Protein AF-A0A290WSQ1-F1 (afdb_monomer)

Mean predicted aligned error: 9.99 Å

Solvent-accessible surface area (backbone atoms only — not comparable to full-atom values): 15611 Å² total; per-residue (Å²): 102,71,67,59,41,46,42,51,13,42,8,54,27,44,56,59,38,87,48,92,81,48,83,67,49,77,56,34,32,23,41,36,38,29,47,73,34,46,62,67,60,50,49,55,45,50,51,36,43,49,57,52,51,51,58,52,46,58,74,76,42,96,68,64,70,70,55,57,54,51,51,53,51,30,36,70,74,15,48,45,78,42,59,26,44,95,50,92,64,37,35,32,52,97,93,39,76,33,73,56,39,59,50,47,37,63,71,42,50,72,19,54,35,36,38,36,37,48,46,77,56,31,44,77,63,53,76,86,36,50,69,43,35,39,49,54,49,51,52,49,51,49,43,20,68,71,17,70,19,49,71,48,66,39,74,91,71,59,76,77,43,51,68,64,85,57,97,50,74,69,58,44,51,51,74,36,49,44,48,62,67,65,49,66,66,40,74,47,79,32,59,45,45,68,68,60,14,55,60,50,75,30,64,100,48,24,86,41,28,33,38,37,36,72,79,37,56,85,90,58,78,92,68,75,76,41,40,30,34,48,46,78,78,55,40,62,32,65,48,83,81,63,77,62,91,70,75,87,79,82,86,78,83,90,76,92,77,92,75,90,76,80,91,74,92,78,89,79,92,132

Foldseek 3Di:
DLVLLVLLCQLQQHASFLDPPGDRDDHFAEEEEAQADDPVLSVLLVVVSLVVSVVSVVVVDVDDPVVNVSSVVSCVVHYHYHYNRVHQQALDDPRDGDVSLVVLLVVLARGQEYEYEAPVRHYPDDLQDLVRLLSSLVSQVVSCVSRVYDYHHHDDADPVLQAPPDPPPVPSCVSRVSNVVNDQWDKDKHFFYQVNCVQLVNHVNRRQKIKIATSHHPPDDHDDIWMWGQDPSRRTHTDDRDGDPDDDPPDDDDDDDDDDDDDDDDDDDD

Structure (mmCIF, N/CA/C/O backbone):
data_AF-A0A290WSQ1-F1
#
_entry.id   AF-A0A290WSQ1-F1
#
loop_
_atom_site.group_PDB
_atom_site.id
_atom_site.type_symbol
_atom_site.label_atom_id
_atom_site.label_alt_id
_atom_site.label_comp_id
_atom_site.label_asym_id
_atom_site.label_entity_id
_atom_site.label_seq_id
_atom_site.pdbx_PDB_ins_code
_atom_site.Cartn_x
_atom_site.Cartn_y
_atom_site.Cartn_z
_atom_site.occupancy
_atom_site.B_iso_or_equiv
_atom_site.auth_seq_id
_atom_site.auth_comp_id
_atom_site.auth_asym_id
_atom_site.auth_atom_id
_atom_site.pdbx_PDB_model_num
ATOM 1 N N . MET A 1 1 ? 4.034 5.370 -4.278 1.00 93.06 1 MET A N 1
ATOM 2 C CA . MET A 1 1 ? 3.933 5.036 -5.723 1.00 93.06 1 MET A CA 1
ATOM 3 C C . MET A 1 1 ? 3.417 3.621 -5.955 1.00 93.06 1 MET A C 1
ATOM 5 O O . MET A 1 1 ? 2.302 3.502 -6.434 1.00 93.06 1 MET A O 1
ATOM 9 N N . LEU A 1 2 ? 4.164 2.567 -5.588 1.00 94.00 2 LEU A N 1
ATOM 10 C CA . LEU A 1 2 ? 3.741 1.169 -5.793 1.00 94.00 2 LEU A CA 1
ATOM 11 C C . LEU A 1 2 ? 2.321 0.887 -5.272 1.00 94.00 2 LEU A C 1
ATOM 13 O O . LEU A 1 2 ? 1.494 0.349 -5.996 1.00 94.00 2 LEU A O 1
ATOM 17 N N . LEU A 1 3 ? 2.024 1.308 -4.041 1.00 95.94 3 LEU A N 1
ATOM 18 C CA . LEU A 1 3 ? 0.707 1.115 -3.432 1.00 95.94 3 LEU A CA 1
ATOM 19 C C . LEU A 1 3 ? -0.420 1.829 -4.193 1.00 95.94 3 LEU A C 1
ATOM 21 O O . LEU A 1 3 ? -1.472 1.244 -4.418 1.00 95.94 3 LEU A O 1
ATOM 25 N N . THR A 1 4 ? -0.186 3.058 -4.661 1.00 96.19 4 THR A N 1
ATOM 26 C CA . THR A 1 4 ? -1.139 3.788 -5.514 1.00 96.19 4 THR A CA 1
ATOM 27 C C . THR A 1 4 ? -1.391 3.041 -6.826 1.00 96.19 4 THR A C 1
ATOM 29 O O . THR A 1 4 ? -2.536 2.907 -7.245 1.00 96.19 4 THR A O 1
ATOM 32 N N . GLN A 1 5 ? -0.337 2.496 -7.440 1.00 95.19 5 GLN A N 1
ATOM 33 C CA . GLN A 1 5 ? -0.428 1.722 -8.678 1.00 95.19 5 GLN A CA 1
ATOM 34 C C . GLN A 1 5 ? -1.210 0.414 -8.485 1.00 95.19 5 GLN A C 1
ATOM 36 O O . GLN A 1 5 ? -2.079 0.099 -9.294 1.00 95.19 5 GLN A O 1
ATOM 41 N N . LEU A 1 6 ? -0.974 -0.304 -7.382 1.00 94.38 6 LEU A N 1
ATOM 42 C CA . LEU A 1 6 ? -1.763 -1.481 -6.996 1.00 94.38 6 LEU A CA 1
ATOM 43 C C . LEU A 1 6 ? -3.234 -1.122 -6.747 1.00 94.38 6 LEU A C 1
ATOM 45 O O . LEU A 1 6 ? -4.127 -1.832 -7.205 1.00 94.38 6 LEU A O 1
ATOM 49 N N . GLY A 1 7 ? -3.497 -0.002 -6.068 1.00 95.75 7 GLY A N 1
ATOM 50 C CA . GLY A 1 7 ? -4.854 0.485 -5.837 1.00 95.75 7 GLY A CA 1
ATOM 51 C C . GLY A 1 7 ? -5.596 0.784 -7.141 1.00 95.75 7 GLY A C 1
ATOM 52 O O . GLY A 1 7 ? -6.723 0.333 -7.321 1.00 95.75 7 GLY A O 1
ATOM 53 N N . MET A 1 8 ? -4.947 1.464 -8.090 1.00 95.50 8 MET A N 1
ATOM 54 C CA . MET A 1 8 ? -5.516 1.732 -9.417 1.00 95.50 8 MET A CA 1
ATOM 55 C C . MET A 1 8 ? -5.761 0.454 -10.222 1.00 95.50 8 MET A C 1
ATOM 57 O O . MET A 1 8 ? -6.799 0.327 -10.870 1.00 95.50 8 MET A O 1
ATOM 61 N N . ALA A 1 9 ? -4.840 -0.507 -10.158 1.00 93.06 9 ALA A N 1
ATOM 62 C CA . ALA A 1 9 ? -4.984 -1.809 -10.801 1.00 93.06 9 ALA A CA 1
ATOM 63 C C . ALA A 1 9 ? -6.235 -2.549 -10.303 1.00 93.06 9 ALA A C 1
ATOM 65 O O . ALA A 1 9 ? -7.071 -2.966 -11.102 1.00 93.06 9 ALA A O 1
ATOM 66 N N . VAL A 1 10 ? -6.435 -2.619 -8.983 1.00 94.56 10 VAL A N 1
ATOM 67 C CA . VAL A 1 10 ? -7.634 -3.233 -8.387 1.00 94.56 10 VAL A CA 1
ATOM 68 C C . VAL A 1 10 ? -8.906 -2.447 -8.712 1.00 94.56 10 VAL A C 1
ATOM 70 O O . VAL A 1 10 ? -9.923 -3.053 -9.057 1.00 94.56 10 VAL A O 1
ATOM 73 N N . ALA A 1 11 ? -8.852 -1.114 -8.657 1.00 95.81 11 ALA A N 1
ATOM 74 C CA . ALA A 1 11 ? -9.990 -0.248 -8.961 1.00 95.81 11 ALA A CA 1
ATOM 75 C C . ALA A 1 11 ? -10.494 -0.397 -10.403 1.00 95.81 11 ALA A C 1
ATOM 77 O O . ALA A 1 11 ? -11.670 -0.170 -10.673 1.00 95.81 11 ALA A O 1
ATOM 78 N N . THR A 1 12 ? -9.624 -0.807 -11.323 1.00 92.94 12 THR A N 1
ATOM 79 C CA . THR A 1 12 ? -9.925 -0.883 -12.760 1.00 92.94 12 THR A CA 1
ATOM 80 C C . THR A 1 12 ? -9.908 -2.303 -13.314 1.00 92.94 12 THR A C 1
ATOM 82 O O . THR A 1 12 ? -10.174 -2.491 -14.496 1.00 92.94 12 THR A O 1
ATOM 85 N N . GLY A 1 13 ? -9.568 -3.308 -12.500 1.00 89.50 13 GLY A N 1
ATOM 86 C CA . GLY A 1 13 ? -9.340 -4.681 -12.967 1.00 89.50 13 GLY A CA 1
ATOM 87 C C . GLY A 1 13 ? -8.173 -4.814 -13.956 1.00 89.50 13 GLY A C 1
ATOM 88 O O . GLY A 1 13 ? -8.056 -5.819 -14.660 1.00 89.50 13 GLY A O 1
ATOM 89 N N . SER A 1 14 ? -7.319 -3.792 -14.033 1.00 87.62 14 SER A N 1
ATOM 90 C CA . SER A 1 14 ? -6.149 -3.760 -14.907 1.00 87.62 14 SER A CA 1
ATOM 91 C C . SER A 1 14 ? -4.944 -4.400 -14.217 1.00 87.62 14 SER A C 1
ATOM 93 O O . SER A 1 14 ? -4.880 -4.427 -12.988 1.00 87.62 14 SER A O 1
ATOM 95 N N . PRO A 1 15 ? -3.962 -4.912 -14.973 1.00 85.31 15 PRO A N 1
ATOM 96 C CA . PRO A 1 15 ? -2.744 -5.435 -14.375 1.00 85.31 15 PRO A CA 1
ATOM 97 C C . PRO A 1 15 ? -1.945 -4.308 -13.700 1.00 85.31 15 PRO A C 1
ATOM 99 O O . PRO A 1 15 ? -1.846 -3.193 -14.216 1.00 85.31 15 PRO A O 1
ATOM 102 N N . ALA A 1 16 ? -1.366 -4.596 -12.531 1.00 84.50 16 ALA A N 1
ATOM 103 C CA . ALA A 1 16 ? -0.563 -3.619 -11.792 1.00 84.50 16 ALA A CA 1
ATOM 104 C C . ALA A 1 16 ? 0.803 -3.365 -12.429 1.00 84.50 16 ALA A C 1
ATOM 106 O O . ALA A 1 16 ? 1.389 -2.311 -12.215 1.00 84.50 16 ALA A O 1
ATOM 107 N N . PHE A 1 17 ? 1.304 -4.319 -13.205 1.00 84.44 17 PHE A N 1
ATOM 108 C CA . PHE A 1 17 ? 2.544 -4.219 -13.960 1.00 84.44 17 PHE A CA 1
ATOM 109 C C . PHE A 1 17 ? 2.279 -4.661 -15.397 1.00 84.44 17 PHE A C 1
ATOM 111 O O . PHE A 1 17 ? 1.282 -5.310 -15.685 1.00 84.44 17 PHE A O 1
ATOM 118 N N . ASP A 1 18 ? 3.208 -4.392 -16.296 1.00 72.50 18 ASP A N 1
ATOM 119 C CA . ASP A 1 18 ? 3.229 -4.864 -17.685 1.00 72.50 18 ASP A CA 1
ATOM 120 C C . ASP A 1 18 ? 3.419 -6.391 -17.839 1.00 72.50 18 ASP A C 1
ATOM 122 O O . ASP A 1 18 ? 3.686 -6.881 -18.934 1.00 72.50 18 ASP A O 1
ATOM 126 N N . ASN A 1 19 ? 3.255 -7.170 -16.763 1.00 66.38 19 ASN A N 1
ATOM 127 C CA . ASN A 1 19 ? 3.344 -8.625 -16.802 1.00 66.38 19 ASN A CA 1
ATOM 128 C C . ASN A 1 19 ? 1.963 -9.258 -17.102 1.00 66.38 19 ASN A C 1
ATOM 130 O O . ASN A 1 19 ? 1.043 -9.109 -16.285 1.00 66.38 19 ASN A O 1
ATOM 134 N N . PRO A 1 20 ? 1.820 -10.025 -18.204 1.00 49.41 20 PRO A N 1
ATOM 135 C CA . PRO A 1 20 ? 0.572 -10.699 -18.574 1.00 49.41 20 PRO A CA 1
ATOM 136 C C . PRO A 1 20 ? 0.092 -11.755 -17.563 1.00 49.41 20 PRO A C 1
ATOM 138 O O . PRO A 1 20 ? -1.064 -12.161 -17.633 1.00 49.41 20 PRO A O 1
ATOM 141 N N . LEU A 1 21 ? 0.941 -12.177 -16.619 1.00 45.00 21 LEU A N 1
ATOM 142 C CA . LEU A 1 21 ? 0.623 -13.178 -15.592 1.00 45.00 21 LEU A CA 1
ATOM 143 C C . LEU A 1 21 ? 0.039 -12.588 -14.300 1.00 45.00 21 LEU A C 1
ATOM 145 O O . LEU A 1 21 ? -0.272 -13.336 -13.376 1.00 45.00 21 LEU A O 1
ATOM 149 N N . THR A 1 22 ? -0.103 -11.262 -14.195 1.00 56.22 22 THR A N 1
ATOM 150 C CA . THR A 1 22 ? -0.724 -10.672 -13.000 1.00 56.22 22 THR A CA 1
ATOM 151 C C . THR A 1 22 ? -2.218 -11.026 -12.950 1.00 56.22 22 THR A C 1
ATOM 153 O O . THR A 1 22 ? -2.926 -10.780 -13.932 1.00 56.22 22 THR A O 1
ATOM 156 N N . PRO A 1 23 ? -2.726 -11.600 -11.838 1.00 55.31 23 PRO A N 1
ATOM 157 C CA . PRO A 1 23 ? -4.126 -11.995 -11.740 1.00 55.31 23 PRO A CA 1
ATOM 158 C C . PRO A 1 23 ? -5.032 -10.787 -11.973 1.00 55.31 23 PRO A C 1
ATOM 160 O O . PRO A 1 23 ? -4.961 -9.795 -11.243 1.00 55.31 23 PRO A O 1
ATOM 163 N N . ARG A 1 24 ? -5.890 -10.864 -12.992 1.00 65.75 24 ARG A N 1
ATOM 164 C CA . ARG A 1 24 ? -6.925 -9.856 -13.217 1.00 65.75 24 ARG A CA 1
ATOM 165 C C . ARG A 1 24 ? -8.090 -10.152 -12.286 1.00 65.75 24 ARG A C 1
ATOM 167 O O . ARG A 1 24 ? -8.657 -11.239 -12.325 1.00 65.75 24 ARG A O 1
ATOM 174 N N . SER A 1 25 ? -8.446 -9.188 -11.449 1.00 72.50 25 SER A N 1
ATOM 175 C CA . SER A 1 25 ? -9.709 -9.215 -10.714 1.00 72.50 25 SER A CA 1
ATOM 176 C C . SER A 1 25 ? -10.763 -8.412 -11.461 1.00 72.50 25 SER A C 1
ATOM 178 O O . SER A 1 25 ? -10.423 -7.480 -12.187 1.00 72.50 25 SER A O 1
ATOM 180 N N . ALA A 1 26 ? -12.041 -8.663 -11.179 1.00 89.06 26 ALA A N 1
ATOM 181 C CA . ALA A 1 26 ? -13.067 -7.673 -11.488 1.00 89.06 26 ALA A CA 1
ATOM 182 C C . ALA A 1 26 ? -12.707 -6.309 -10.844 1.00 89.06 26 ALA A C 1
ATOM 184 O O . ALA A 1 26 ? -12.129 -6.299 -9.744 1.00 89.06 26 ALA A O 1
ATOM 185 N N . PRO A 1 27 ? -13.015 -5.173 -11.504 1.00 94.25 27 PRO A N 1
ATOM 186 C CA . PRO A 1 27 ? -12.864 -3.848 -10.909 1.00 94.25 27 PRO A CA 1
ATOM 187 C C . PRO A 1 27 ? -13.610 -3.777 -9.576 1.00 94.25 27 PRO A C 1
ATOM 189 O O . PR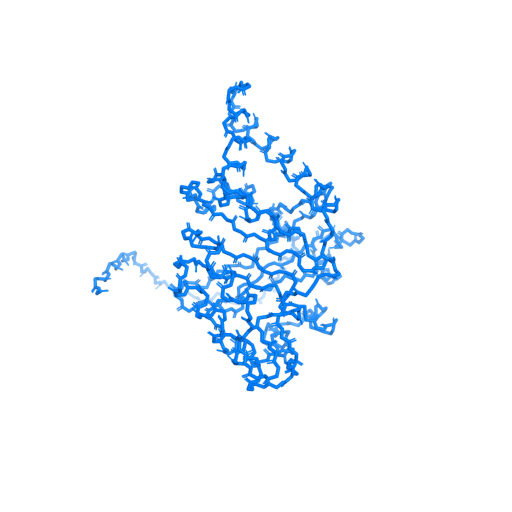O A 1 27 ? -14.761 -4.205 -9.486 1.00 94.25 27 PRO A O 1
ATOM 192 N N . ALA A 1 28 ? -12.963 -3.262 -8.534 1.00 96.44 28 ALA A N 1
ATOM 193 C CA . ALA A 1 28 ? -13.537 -3.266 -7.194 1.00 96.44 28 ALA A CA 1
ATOM 194 C C . ALA A 1 28 ? -13.147 -2.031 -6.391 1.00 96.44 28 ALA A C 1
ATOM 196 O O . ALA A 1 28 ? -12.090 -1.450 -6.616 1.00 96.44 28 ALA A O 1
ATOM 197 N N . ARG A 1 29 ? -13.976 -1.666 -5.410 1.00 98.00 29 ARG A N 1
ATOM 198 C CA . ARG A 1 29 ? -13.749 -0.494 -4.561 1.00 98.00 29 ARG A CA 1
ATOM 199 C C . ARG A 1 29 ? -12.443 -0.614 -3.763 1.00 98.00 29 ARG A C 1
ATOM 201 O O . ARG A 1 29 ? -12.204 -1.622 -3.096 1.00 98.00 29 ARG A O 1
ATOM 208 N N . VAL A 1 30 ? -11.639 0.442 -3.799 1.00 98.44 30 VAL A N 1
ATOM 209 C CA . VAL A 1 30 ? -10.362 0.605 -3.107 1.00 98.44 30 VAL A CA 1
ATOM 210 C C . VAL A 1 30 ? -10.381 1.907 -2.321 1.00 98.44 30 VAL A C 1
ATOM 212 O O . VAL A 1 30 ? -10.747 2.954 -2.852 1.00 98.44 30 VAL A O 1
ATOM 215 N N . VAL A 1 31 ? -9.930 1.850 -1.073 1.00 98.62 31 VAL A N 1
ATOM 216 C CA . VAL A 1 31 ? -9.651 3.039 -0.266 1.00 98.62 31 VAL A CA 1
ATOM 217 C C . VAL A 1 31 ? -8.156 3.096 0.019 1.00 98.62 31 VAL A C 1
ATOM 219 O O . VAL A 1 31 ? -7.592 2.126 0.512 1.00 98.62 31 VAL A O 1
ATOM 222 N N . LEU A 1 32 ? -7.508 4.221 -0.274 1.00 98.56 32 LEU A N 1
ATOM 223 C CA . LEU A 1 32 ? -6.103 4.458 0.050 1.00 98.56 32 LEU A CA 1
ATOM 224 C C . LEU A 1 32 ? -5.988 5.692 0.941 1.00 98.56 32 LEU A C 1
ATOM 226 O O . LEU A 1 32 ? -6.268 6.804 0.497 1.00 98.56 32 LEU A O 1
ATOM 230 N N . ILE A 1 33 ? -5.539 5.495 2.179 1.00 98.19 33 ILE A N 1
ATOM 231 C CA . ILE A 1 33 ? -5.229 6.560 3.131 1.00 98.19 33 ILE A CA 1
ATOM 232 C C . ILE A 1 33 ? -3.732 6.849 3.069 1.00 98.19 33 ILE A C 1
ATOM 234 O O . ILE A 1 33 ? -2.912 6.028 3.478 1.00 98.19 33 ILE A O 1
ATOM 238 N N . ALA A 1 34 ? -3.381 8.018 2.538 1.00 97.81 34 ALA A N 1
ATOM 239 C CA . ALA A 1 34 ? -2.004 8.480 2.451 1.00 97.81 34 ALA A CA 1
ATOM 240 C C . ALA A 1 34 ? -1.744 9.474 3.588 1.00 97.81 34 ALA A C 1
ATOM 242 O O . ALA A 1 34 ? -1.961 10.680 3.451 1.00 97.81 34 ALA A O 1
ATOM 243 N N . ALA A 1 35 ? -1.315 8.943 4.728 1.00 97.12 35 ALA A N 1
ATOM 244 C CA . ALA A 1 35 ? -1.164 9.664 5.988 1.00 97.12 35 ALA A CA 1
ATOM 245 C C . ALA A 1 35 ? -0.069 10.742 5.955 1.00 97.12 35 ALA A C 1
ATOM 247 O O . ALA A 1 35 ? -0.083 11.668 6.760 1.00 97.12 35 ALA A O 1
ATOM 248 N N . GLU A 1 36 ? 0.874 10.645 5.018 1.00 96.19 36 GLU A N 1
ATOM 249 C CA . GLU A 1 36 ? 1.984 11.599 4.879 1.00 96.19 36 GLU A CA 1
ATOM 250 C C . GLU A 1 36 ? 1.917 12.446 3.605 1.00 96.19 36 GLU A C 1
ATOM 252 O O . GLU A 1 36 ? 2.742 13.336 3.413 1.00 96.19 36 GLU A O 1
ATOM 257 N N . GLU A 1 37 ? 0.933 12.209 2.736 1.00 96.94 37 GLU A N 1
ATOM 258 C CA . GLU A 1 37 ? 0.873 12.835 1.414 1.00 96.94 37 GLU A CA 1
ATOM 259 C C . GLU A 1 37 ? -0.248 13.872 1.324 1.00 96.94 37 GLU A C 1
ATOM 261 O O . GLU A 1 37 ? -1.364 13.679 1.819 1.00 96.94 37 GLU A O 1
ATOM 266 N N . SER A 1 38 ? 0.050 14.982 0.647 1.00 97.25 38 SER A N 1
ATOM 267 C CA . SER A 1 38 ? -0.940 16.002 0.318 1.00 97.25 38 SER A CA 1
ATOM 268 C C . SER A 1 38 ? -1.738 15.620 -0.930 1.00 97.25 38 SER A C 1
ATOM 270 O O . SER A 1 38 ? -1.341 14.764 -1.727 1.00 97.25 38 SER A O 1
ATOM 272 N N . SER A 1 39 ? -2.861 16.309 -1.139 1.00 97.25 39 SER A N 1
ATOM 273 C CA . SER A 1 39 ? -3.689 16.099 -2.330 1.00 97.25 39 SER A CA 1
ATOM 274 C C . SER A 1 39 ? -2.926 16.351 -3.640 1.00 97.25 39 SER A C 1
ATOM 276 O O . SER A 1 39 ? -3.123 15.616 -4.606 1.00 97.25 39 SER A O 1
ATOM 278 N N . ASP A 1 40 ? -2.003 17.315 -3.670 1.00 97.44 40 ASP A N 1
ATOM 279 C CA . ASP A 1 40 ? -1.231 17.649 -4.873 1.00 97.44 40 ASP A CA 1
ATOM 280 C C . ASP A 1 40 ? -0.259 16.540 -5.265 1.00 97.44 40 ASP A C 1
ATOM 282 O O . ASP A 1 40 ? -0.185 16.167 -6.439 1.00 97.44 40 ASP A O 1
ATOM 286 N N . ILE A 1 41 ? 0.429 15.936 -4.291 1.00 96.75 41 ILE A N 1
ATOM 287 C CA . ILE A 1 41 ? 1.326 14.816 -4.587 1.00 96.75 41 ILE A CA 1
ATOM 288 C C . ILE A 1 41 ? 0.532 13.598 -5.061 1.00 96.75 41 ILE A C 1
ATOM 290 O O . ILE A 1 41 ? 0.948 12.920 -6.007 1.00 96.75 41 ILE A O 1
ATOM 294 N N . LEU A 1 42 ? -0.639 13.337 -4.472 1.00 96.81 42 LEU A N 1
ATOM 295 C CA . LEU A 1 42 ? -1.513 12.265 -4.947 1.00 96.81 42 LEU A CA 1
ATOM 296 C C . LEU A 1 42 ? -1.992 12.509 -6.383 1.00 96.81 42 LEU A C 1
ATOM 298 O O . LEU A 1 42 ? -1.967 11.568 -7.175 1.00 96.81 42 LEU A O 1
ATOM 302 N N . ARG A 1 43 ? -2.343 13.749 -6.759 1.00 96.69 43 ARG A N 1
ATOM 303 C CA . ARG A 1 43 ? -2.710 14.102 -8.145 1.00 96.69 43 ARG A CA 1
ATOM 304 C C . ARG A 1 43 ? -1.566 13.846 -9.123 1.00 96.69 43 ARG A C 1
ATOM 306 O O . ARG A 1 43 ? -1.795 13.239 -10.166 1.00 96.69 43 ARG A O 1
ATOM 313 N N . ILE A 1 44 ? -0.339 14.242 -8.776 1.00 97.00 44 ILE A N 1
ATOM 314 C CA . ILE A 1 44 ? 0.849 14.010 -9.615 1.00 97.00 44 ILE A CA 1
ATOM 315 C C . ILE A 1 44 ? 1.069 12.507 -9.837 1.00 97.00 44 ILE A C 1
ATOM 317 O O . ILE A 1 44 ? 1.279 12.066 -10.968 1.00 97.00 44 ILE A O 1
ATOM 321 N N . ARG A 1 45 ? 0.976 11.702 -8.771 1.00 96.44 45 ARG A N 1
ATOM 322 C CA . ARG A 1 45 ? 1.130 10.239 -8.850 1.00 96.44 45 ARG A CA 1
ATOM 323 C C . ARG A 1 45 ? 0.027 9.596 -9.682 1.00 96.44 45 ARG A C 1
ATOM 325 O O . ARG A 1 45 ? 0.326 8.786 -10.555 1.00 96.44 45 ARG A O 1
ATOM 332 N N . LEU A 1 46 ? -1.224 9.975 -9.424 1.00 96.12 46 LEU A N 1
ATOM 333 C CA . LEU A 1 46 ? -2.395 9.486 -10.148 1.00 96.12 46 LEU A CA 1
ATOM 334 C C . LEU A 1 46 ? -2.269 9.779 -11.646 1.00 96.12 46 LEU A C 1
ATOM 336 O O . LEU A 1 46 ? -2.465 8.881 -12.460 1.00 96.12 46 LEU A O 1
ATOM 340 N N . HIS A 1 47 ? -1.873 11.003 -12.005 1.00 96.00 47 HIS A N 1
ATOM 341 C CA . HIS A 1 47 ? -1.646 11.397 -13.392 1.00 96.00 47 HIS A CA 1
ATOM 342 C C . HIS A 1 47 ? -0.554 10.551 -14.057 1.00 96.00 47 HIS A C 1
ATOM 344 O O . HIS A 1 47 ? -0.775 10.011 -15.140 1.00 96.00 47 HIS A O 1
ATOM 350 N N . ALA A 1 48 ? 0.601 10.385 -13.402 1.00 96.81 48 ALA A N 1
ATOM 351 C CA . ALA A 1 48 ? 1.704 9.592 -13.941 1.00 96.81 48 ALA A CA 1
ATOM 352 C C . ALA A 1 48 ? 1.304 8.126 -14.183 1.00 96.81 48 ALA A C 1
ATOM 354 O O . ALA A 1 48 ? 1.587 7.577 -15.249 1.00 96.81 48 ALA A O 1
ATOM 355 N N . ILE A 1 49 ? 0.609 7.504 -13.223 1.00 95.38 49 ILE A N 1
ATOM 356 C CA . ILE A 1 49 ? 0.153 6.115 -13.349 1.00 95.38 49 ILE A CA 1
ATOM 357 C C . ILE A 1 49 ? -0.924 5.996 -14.431 1.00 95.38 49 ILE A C 1
ATOM 359 O O . ILE A 1 49 ? -0.804 5.113 -15.277 1.00 95.38 49 ILE A O 1
ATOM 363 N N . LYS A 1 50 ? -1.936 6.881 -14.455 1.00 94.00 50 LYS A N 1
ATOM 364 C CA . LYS A 1 50 ? -2.992 6.863 -15.485 1.00 94.00 50 LYS A CA 1
ATOM 365 C C . LYS A 1 50 ? -2.378 6.970 -16.879 1.00 94.00 50 LYS A C 1
ATOM 367 O O . LYS A 1 50 ? -2.624 6.101 -17.705 1.00 94.00 50 LYS A O 1
ATOM 372 N N . LYS A 1 51 ? -1.504 7.961 -17.097 1.00 93.38 51 LYS A N 1
ATOM 373 C CA . LYS A 1 51 ? -0.788 8.154 -18.368 1.00 93.38 51 LYS A CA 1
ATOM 374 C C . LYS A 1 51 ? -0.054 6.882 -18.795 1.00 93.38 51 LYS A C 1
ATOM 376 O O . LYS A 1 51 ? -0.129 6.484 -19.951 1.00 93.38 51 LYS A O 1
ATOM 381 N N . TRP A 1 52 ? 0.648 6.221 -17.873 1.00 92.50 52 TRP A N 1
ATOM 382 C CA . TRP A 1 52 ? 1.324 4.962 -18.183 1.00 92.50 52 TRP A CA 1
ATOM 383 C C . TRP A 1 52 ? 0.344 3.826 -18.516 1.00 92.50 52 TRP A C 1
ATOM 385 O O . TRP A 1 52 ? 0.588 3.103 -19.482 1.00 92.50 52 TRP A O 1
ATOM 395 N N . MET A 1 53 ? -0.744 3.667 -17.753 1.00 89.31 53 MET A N 1
ATOM 396 C CA . MET A 1 53 ? -1.753 2.624 -17.983 1.00 89.31 53 MET A CA 1
ATOM 397 C C . MET A 1 53 ? -2.457 2.808 -19.331 1.00 89.31 53 MET A C 1
ATOM 399 O O . MET A 1 53 ? -2.625 1.827 -20.052 1.00 89.31 53 MET A O 1
ATOM 403 N N . ASP A 1 54 ? -2.795 4.040 -19.710 1.00 88.31 54 ASP A N 1
ATOM 404 C CA . ASP A 1 54 ? -3.385 4.348 -21.018 1.00 88.31 54 ASP A CA 1
ATOM 405 C C . ASP A 1 54 ? -2.435 3.950 -22.158 1.00 88.31 54 ASP A C 1
ATOM 407 O O . ASP A 1 54 ? -2.825 3.194 -23.048 1.00 88.31 54 ASP A O 1
ATOM 411 N N . LEU A 1 55 ? -1.146 4.297 -22.051 1.00 87.81 55 LEU A N 1
ATOM 412 C CA . LEU A 1 55 ? -0.124 3.878 -23.020 1.00 87.81 55 LEU A CA 1
ATOM 413 C C . LEU A 1 55 ? 0.039 2.350 -23.115 1.00 87.81 55 LEU A C 1
ATOM 415 O O . LEU A 1 55 ? 0.383 1.835 -24.179 1.00 87.81 55 LEU A O 1
ATOM 419 N N . GLN A 1 56 ? -0.156 1.597 -22.024 1.00 83.81 56 GLN A N 1
ATOM 420 C CA . GLN A 1 56 ? -0.135 0.127 -22.095 1.00 83.81 56 GLN A CA 1
ATOM 421 C C . GLN A 1 56 ? -1.378 -0.430 -22.792 1.00 83.81 56 GLN A C 1
ATOM 423 O O . GLN A 1 56 ? -1.295 -1.435 -23.495 1.00 83.81 56 GLN A O 1
ATOM 428 N N . ARG A 1 57 ? -2.532 0.211 -22.608 1.00 79.50 57 ARG A N 1
ATOM 429 C CA . ARG A 1 57 ? -3.798 -0.219 -23.209 1.00 79.50 57 ARG A CA 1
ATOM 430 C C . ARG A 1 57 ? -3.817 0.023 -24.713 1.00 79.50 57 ARG A C 1
ATOM 432 O O . ARG A 1 57 ? -4.206 -0.885 -25.439 1.00 79.50 57 ARG A O 1
ATOM 439 N N . GLU A 1 58 ? -3.314 1.168 -25.169 1.00 80.62 58 GLU A N 1
ATOM 440 C CA . GLU A 1 58 ? -3.139 1.483 -26.597 1.00 80.62 58 GLU A CA 1
ATOM 441 C C . GLU A 1 58 ? -2.214 0.485 -27.309 1.00 80.62 58 GLU A C 1
ATOM 443 O O . GLU A 1 58 ? -2.437 0.131 -28.463 1.00 80.62 58 GLU A O 1
ATOM 448 N N . LYS A 1 59 ? -1.186 -0.022 -26.617 1.00 78.06 59 LYS A N 1
ATOM 449 C CA . LYS A 1 59 ? -0.289 -1.055 -27.163 1.00 78.06 59 LYS A CA 1
ATOM 450 C C . LYS A 1 59 ? -0.950 -2.427 -27.289 1.00 78.06 59 LYS A C 1
ATOM 452 O O . LYS A 1 59 ? -0.574 -3.196 -28.169 1.00 78.06 59 LYS A O 1
ATOM 457 N N . CYS A 1 60 ? -1.885 -2.751 -26.397 1.00 69.06 60 CYS A N 1
ATOM 458 C CA . CYS A 1 60 ? -2.546 -4.057 -26.337 1.00 69.06 60 CYS A CA 1
ATOM 459 C C . CYS A 1 60 ? -3.880 -4.110 -27.102 1.00 69.06 60 CYS A C 1
ATOM 461 O O . CYS A 1 60 ? -4.375 -5.206 -27.355 1.00 69.06 60 CYS A O 1
ATOM 463 N N . SER A 1 61 ? -4.483 -2.968 -27.444 1.00 61.50 61 SER A N 1
ATOM 464 C CA . SER A 1 61 ? -5.776 -2.890 -28.131 1.00 61.50 61 SER A CA 1
ATOM 465 C C . SER A 1 61 ? -5.817 -1.728 -29.123 1.00 61.50 61 SER A C 1
ATOM 467 O O . SER A 1 61 ? -5.459 -0.604 -28.786 1.00 61.50 61 SER A O 1
ATOM 469 N N . ALA A 1 62 ? -6.316 -1.985 -30.334 1.00 50.94 62 ALA A N 1
ATOM 470 C CA . ALA A 1 62 ? -6.394 -1.010 -31.424 1.00 50.94 62 ALA A CA 1
ATOM 471 C C . ALA A 1 62 ? -7.612 -0.051 -31.361 1.00 50.94 62 ALA A C 1
ATOM 473 O O . ALA A 1 62 ? -7.895 0.610 -32.359 1.00 50.94 62 ALA A O 1
ATOM 474 N N . SER A 1 63 ? -8.365 0.046 -30.248 1.00 52.47 63 SER A N 1
ATOM 475 C CA . SER A 1 63 ? -9.635 0.806 -30.212 1.00 52.47 63 SER A CA 1
ATOM 476 C C . SER A 1 63 ? -9.750 1.919 -29.150 1.00 52.47 63 SER A C 1
ATOM 478 O O . SER A 1 63 ? -9.869 1.648 -27.958 1.00 52.47 63 SER A O 1
ATOM 480 N N . THR A 1 64 ? -9.853 3.151 -29.668 1.00 54.69 64 THR A N 1
ATOM 481 C CA . THR A 1 64 ? -10.834 4.238 -29.410 1.00 54.69 64 THR A CA 1
ATOM 482 C C . THR A 1 64 ? -11.153 4.763 -27.997 1.00 54.69 64 THR A C 1
ATOM 484 O O . THR A 1 64 ? -11.393 4.017 -27.054 1.00 54.69 64 THR A O 1
ATOM 487 N N . VAL A 1 65 ? -11.364 6.088 -27.956 1.00 58.69 65 VAL A N 1
ATOM 488 C CA . VAL A 1 65 ? -11.888 6.979 -26.890 1.00 58.69 65 VAL A CA 1
ATOM 489 C C . VAL A 1 65 ? -12.920 6.363 -25.925 1.00 58.69 65 VAL A C 1
ATOM 491 O O . VAL A 1 65 ? -12.892 6.660 -24.732 1.00 58.69 65 VAL A O 1
ATOM 494 N N . ALA A 1 66 ? -13.811 5.479 -26.393 1.00 57.94 66 ALA A N 1
ATOM 495 C CA . ALA A 1 66 ? -14.801 4.804 -25.544 1.00 57.94 66 ALA A CA 1
ATOM 496 C C . ALA A 1 66 ? -14.159 3.995 -24.399 1.00 57.94 66 ALA A C 1
ATOM 498 O O . ALA A 1 66 ? -14.649 4.019 -23.270 1.00 57.94 66 ALA A O 1
ATOM 499 N N . ALA A 1 67 ? -13.017 3.352 -24.662 1.00 66.06 67 ALA A N 1
ATOM 500 C CA . ALA A 1 67 ? -12.271 2.610 -23.653 1.00 66.06 67 ALA A CA 1
ATOM 501 C C . ALA A 1 67 ? -11.631 3.551 -22.610 1.00 66.06 67 ALA A C 1
ATOM 503 O O . ALA A 1 67 ? -11.522 3.201 -21.433 1.00 66.06 67 ALA A O 1
ATOM 504 N N . GLU A 1 68 ? -11.202 4.754 -23.001 1.00 69.56 68 GLU A N 1
ATOM 505 C CA . GLU A 1 68 ? -10.641 5.737 -22.064 1.00 69.56 68 GLU A CA 1
ATOM 506 C C . GLU A 1 68 ? -11.709 6.285 -21.108 1.00 69.56 68 GLU A C 1
ATOM 508 O O . GLU A 1 68 ? -11.477 6.360 -19.895 1.00 69.56 68 GLU A O 1
ATOM 513 N N . SER A 1 69 ? -12.893 6.599 -21.645 1.00 75.25 69 SER A N 1
ATOM 514 C CA . SER A 1 69 ? -14.048 7.021 -20.849 1.00 75.25 69 SER A CA 1
ATOM 515 C C . SER A 1 69 ? -14.412 5.960 -19.810 1.00 75.25 69 SER A C 1
ATOM 517 O O . SER A 1 69 ? -14.563 6.285 -18.638 1.00 75.25 69 SER A O 1
ATOM 519 N N . GLU A 1 70 ? -14.475 4.685 -20.207 1.00 84.75 70 GLU A N 1
ATOM 520 C CA . GLU A 1 70 ? -14.790 3.576 -19.299 1.00 84.75 70 GLU A CA 1
ATOM 521 C C . GLU A 1 70 ? -13.766 3.441 -18.160 1.00 84.75 70 GLU A C 1
ATOM 523 O O . GLU A 1 70 ? -14.134 3.299 -16.995 1.00 84.75 70 GLU A O 1
ATOM 528 N N . PHE A 1 71 ? -12.472 3.537 -18.466 1.00 87.00 71 PHE A N 1
ATOM 529 C CA . PHE A 1 71 ? -11.415 3.416 -17.459 1.00 87.00 71 PHE A CA 1
ATOM 530 C C . PHE A 1 71 ? -11.434 4.552 -16.436 1.00 87.00 71 PHE A C 1
ATOM 532 O O . PHE A 1 71 ? -11.273 4.314 -15.238 1.00 87.00 71 PHE A O 1
ATOM 539 N N . THR A 1 72 ? -11.662 5.781 -16.898 1.00 91.31 72 THR A N 1
ATOM 540 C CA . THR A 1 72 ? -11.792 6.941 -16.008 1.00 91.31 72 THR A CA 1
ATOM 541 C C . THR A 1 72 ? -13.019 6.787 -15.110 1.00 91.31 72 THR A C 1
ATOM 543 O O . THR A 1 72 ? -12.897 6.938 -13.897 1.00 91.31 72 THR A O 1
ATOM 546 N N . THR A 1 73 ? -14.155 6.347 -15.662 1.00 94.19 73 THR A N 1
ATOM 547 C CA . THR A 1 73 ? -15.359 6.031 -14.879 1.00 94.19 73 THR A CA 1
ATOM 548 C C . THR A 1 73 ? -15.107 4.936 -13.837 1.00 94.19 73 THR A C 1
ATOM 550 O O . THR A 1 73 ? -15.590 5.038 -12.709 1.00 94.19 73 THR A O 1
ATOM 553 N N . LEU A 1 74 ? -14.330 3.895 -14.163 1.00 94.88 74 LEU A N 1
ATOM 554 C CA . LEU A 1 74 ? -13.953 2.863 -13.192 1.00 94.88 74 LEU A CA 1
ATOM 555 C C . LEU A 1 74 ? -13.111 3.438 -12.049 1.00 94.88 74 LEU A C 1
ATOM 557 O O . LEU A 1 74 ? -13.373 3.108 -10.893 1.00 94.88 74 LEU A O 1
ATOM 561 N N . LEU A 1 75 ? -12.136 4.304 -12.340 1.00 95.25 75 LEU A N 1
ATOM 562 C CA . LEU A 1 75 ? -11.339 4.967 -11.304 1.00 95.25 75 LEU A CA 1
ATOM 563 C C . LEU A 1 75 ? -12.202 5.861 -10.410 1.00 95.25 75 LEU A C 1
ATOM 565 O O . LEU A 1 75 ? -12.118 5.735 -9.194 1.00 95.25 75 LEU A O 1
ATOM 569 N N . GLU A 1 76 ? -13.052 6.711 -10.983 1.00 95.88 76 GLU A N 1
ATOM 570 C CA . GLU A 1 76 ? -13.940 7.606 -10.226 1.00 95.88 76 GLU A CA 1
ATOM 571 C C . GLU A 1 76 ? -14.905 6.836 -9.321 1.00 95.88 76 GLU A C 1
ATOM 573 O O . GLU A 1 76 ? -15.147 7.224 -8.179 1.00 95.88 76 GLU A O 1
ATOM 578 N N . LYS A 1 77 ? -15.433 5.712 -9.814 1.00 96.44 77 LYS A N 1
ATOM 579 C CA . LYS A 1 77 ? -16.353 4.858 -9.060 1.00 96.44 77 LYS A CA 1
ATOM 580 C C . LYS A 1 77 ? -15.654 4.084 -7.945 1.00 96.44 77 LYS A C 1
ATOM 582 O O . LYS A 1 77 ? -16.219 3.915 -6.865 1.00 96.44 77 LYS A O 1
ATOM 587 N N . ASN A 1 78 ? -14.470 3.543 -8.227 1.00 97.69 78 ASN A N 1
ATOM 588 C CA . ASN A 1 78 ? -13.868 2.518 -7.382 1.00 97.69 78 ASN A CA 1
ATOM 589 C C . ASN A 1 78 ? -12.698 3.021 -6.535 1.00 97.69 78 ASN A C 1
ATOM 591 O O . ASN A 1 78 ? -12.452 2.423 -5.495 1.00 97.69 78 ASN A O 1
ATOM 595 N N . LEU A 1 79 ? -11.965 4.064 -6.926 1.00 98.00 79 LEU A N 1
ATOM 596 C CA . LEU A 1 79 ? -10.760 4.502 -6.219 1.00 98.00 79 LEU A CA 1
ATOM 597 C C . LEU A 1 79 ? -11.025 5.738 -5.357 1.00 98.00 79 LEU A C 1
ATOM 599 O O . LEU A 1 79 ? -11.195 6.844 -5.861 1.00 98.00 79 LEU A O 1
ATOM 603 N N . LEU A 1 80 ? -10.950 5.565 -4.040 1.00 98.12 80 LEU A N 1
ATOM 604 C CA . LEU A 1 80 ? -10.990 6.662 -3.079 1.00 98.12 80 LEU A CA 1
ATOM 605 C C . LEU A 1 80 ? -9.594 6.904 -2.510 1.00 98.12 80 LEU A C 1
ATOM 607 O O . LEU A 1 80 ? -9.026 6.044 -1.837 1.00 98.12 80 LEU A O 1
ATOM 611 N N . LEU A 1 81 ? -9.051 8.091 -2.774 1.00 97.38 81 LEU A N 1
ATOM 612 C CA . LEU A 1 81 ? -7.772 8.548 -2.236 1.00 97.38 81 LEU A CA 1
ATOM 613 C C . LEU A 1 81 ? -8.028 9.560 -1.116 1.00 97.38 81 LEU A C 1
ATOM 615 O O . LEU A 1 81 ? -8.650 10.594 -1.349 1.00 97.38 81 LEU A O 1
ATOM 619 N N . VAL A 1 82 ? -7.526 9.276 0.083 1.00 97.62 82 VAL A N 1
ATOM 620 C CA . VAL A 1 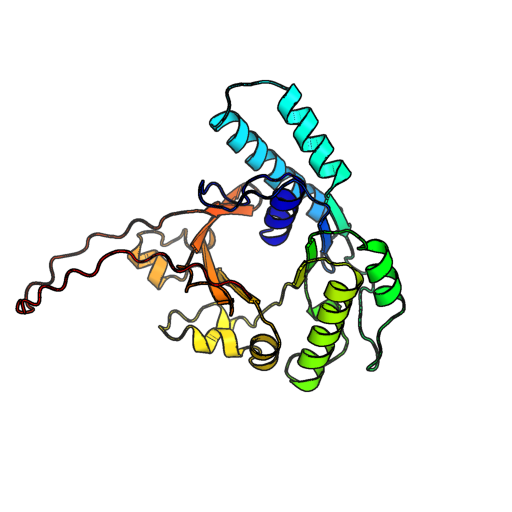82 ? -7.647 10.136 1.264 1.00 97.62 82 VAL A CA 1
ATOM 621 C C . VAL A 1 82 ? -6.271 10.741 1.569 1.00 97.62 82 VAL A C 1
ATOM 623 O O . VAL A 1 82 ? -5.439 10.070 2.187 1.00 97.62 82 VAL A O 1
ATOM 626 N N . PRO A 1 83 ? -5.986 11.976 1.111 1.00 97.69 83 PRO A N 1
ATOM 627 C CA . PRO A 1 83 ? -4.793 12.703 1.530 1.00 97.69 83 PRO A CA 1
ATOM 628 C C . PRO A 1 83 ? -4.953 13.133 2.987 1.00 97.69 83 PRO A C 1
ATOM 630 O O . PRO A 1 83 ? -5.932 13.790 3.336 1.00 97.69 83 PRO A O 1
ATOM 633 N N . ALA A 1 84 ? -3.992 12.774 3.830 1.00 97.06 84 ALA A N 1
ATOM 634 C CA . ALA A 1 84 ? -4.063 13.027 5.265 1.00 97.06 84 ALA A CA 1
ATOM 635 C C . ALA A 1 84 ? -2.768 13.623 5.838 1.00 97.06 84 ALA A C 1
ATOM 637 O O . ALA A 1 84 ? -2.579 13.622 7.052 1.00 97.06 84 ALA A O 1
ATOM 638 N N . ALA A 1 85 ? -1.900 14.194 4.993 1.00 96.25 85 ALA A N 1
ATOM 639 C CA . ALA A 1 85 ? -0.749 14.959 5.468 1.00 96.25 85 ALA A CA 1
ATOM 640 C C . ALA A 1 85 ? -1.170 16.037 6.482 1.00 96.25 85 ALA A C 1
ATOM 642 O O . ALA A 1 85 ? -2.005 16.898 6.196 1.00 96.25 85 ALA A O 1
ATOM 643 N N . GLY A 1 86 ? -0.570 15.981 7.674 1.00 94.38 86 GLY A N 1
ATOM 644 C CA . GLY A 1 86 ? -0.857 16.905 8.774 1.00 94.38 86 GLY A CA 1
ATOM 645 C C . GLY A 1 86 ? -2.176 16.644 9.511 1.00 94.38 86 GLY A C 1
ATOM 646 O O . GLY A 1 86 ? -2.516 17.419 10.399 1.00 94.38 86 GLY A O 1
ATOM 647 N N . GLN A 1 87 ? -2.908 15.580 9.174 1.00 94.50 87 GLN A N 1
ATOM 648 C CA . GLN A 1 87 ? -4.131 15.164 9.862 1.00 94.50 87 GLN A CA 1
A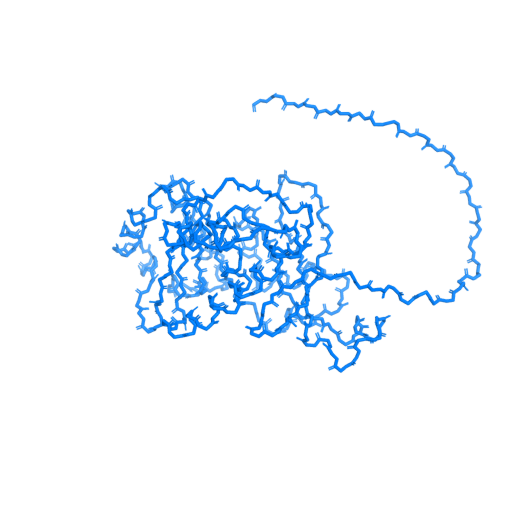TOM 649 C C . GLN A 1 87 ? -3.843 14.008 10.825 1.00 94.50 87 GLN A C 1
ATOM 651 O O . GLN A 1 87 ? -2.942 13.199 10.596 1.00 94.50 87 GLN A O 1
ATOM 656 N N . SER A 1 88 ? -4.631 13.904 11.898 1.00 93.31 88 SER A N 1
ATOM 657 C CA . SER A 1 88 ? -4.586 12.723 12.762 1.00 93.31 88 SER A CA 1
ATOM 658 C C . SER A 1 88 ? -5.347 11.574 12.107 1.00 93.31 88 SER A C 1
ATOM 660 O O . SER A 1 88 ? -6.532 11.698 11.805 1.00 93.31 88 SER A O 1
ATOM 662 N N . VAL A 1 89 ? -4.654 10.456 11.895 1.00 95.88 89 VAL A N 1
ATOM 663 C CA . VAL A 1 89 ? -5.221 9.198 11.377 1.00 95.88 89 VAL A CA 1
ATOM 664 C C . VAL A 1 89 ? -4.927 8.021 12.308 1.00 95.88 89 VAL A C 1
ATOM 666 O O . VAL A 1 89 ? -4.945 6.863 11.888 1.00 95.88 89 VAL A O 1
ATOM 669 N N . ALA A 1 90 ? -4.633 8.320 13.576 1.00 96.94 90 ALA A N 1
ATOM 670 C CA . ALA A 1 90 ? -4.364 7.312 14.585 1.00 96.94 90 ALA A CA 1
ATOM 671 C C . ALA A 1 90 ? -5.585 6.397 14.742 1.00 96.94 90 ALA A C 1
ATOM 673 O O . ALA A 1 90 ? -6.707 6.861 14.953 1.00 96.94 90 ALA A O 1
ATOM 674 N N . LEU A 1 91 ? -5.366 5.090 14.622 1.00 97.56 91 LEU A N 1
ATOM 675 C CA . LEU A 1 91 ? -6.356 4.056 14.916 1.00 97.56 91 LEU A CA 1
ATOM 676 C C . LEU A 1 91 ? -6.310 3.660 16.388 1.00 97.56 91 LEU A C 1
ATOM 678 O O . LEU A 1 91 ? -7.322 3.213 16.919 1.00 97.56 91 LEU A O 1
ATOM 682 N N . ILE A 1 92 ? -5.147 3.831 17.018 1.00 97.38 92 ILE A N 1
ATOM 683 C CA . ILE A 1 92 ? -4.893 3.558 18.427 1.00 97.38 92 ILE A CA 1
ATOM 684 C C . ILE A 1 92 ? -4.314 4.812 19.070 1.00 97.38 92 ILE A C 1
ATOM 686 O O . ILE A 1 92 ? -3.393 5.417 18.520 1.00 97.38 92 ILE A O 1
ATOM 690 N N . ASP A 1 93 ? -4.841 5.155 20.236 1.00 95.81 93 ASP A N 1
ATOM 691 C CA . ASP A 1 93 ? -4.297 6.177 21.122 1.00 95.81 93 ASP A CA 1
ATOM 692 C C . ASP A 1 93 ? -4.498 5.726 22.572 1.00 95.81 93 ASP A C 1
ATOM 694 O O . ASP A 1 93 ? -5.566 5.219 22.928 1.00 95.81 93 ASP A O 1
ATOM 698 N N . ASN A 1 94 ? -3.465 5.852 23.403 1.00 93.44 94 ASN A N 1
ATOM 699 C CA . ASN A 1 94 ? -3.483 5.480 24.818 1.00 93.44 94 ASN A CA 1
ATOM 700 C C . ASN A 1 94 ? -4.002 4.049 25.082 1.00 93.44 94 ASN A C 1
ATOM 702 O O . ASN A 1 94 ? -4.718 3.792 26.050 1.00 93.44 94 ASN A O 1
ATOM 706 N N . GLY A 1 95 ? -3.643 3.101 24.209 1.00 91.50 95 GLY A N 1
ATOM 707 C CA . GLY A 1 95 ? -4.009 1.686 24.348 1.00 91.50 95 GLY A CA 1
ATOM 708 C C . GLY A 1 95 ? -5.466 1.344 24.007 1.00 91.50 95 GLY A C 1
ATOM 709 O O . GLY A 1 95 ? -5.894 0.225 24.288 1.00 91.50 95 GLY A O 1
ATOM 710 N N . ALA A 1 96 ? -6.218 2.260 23.392 1.00 95.38 96 ALA A N 1
ATOM 711 C CA . ALA A 1 96 ? -7.586 2.030 22.935 1.00 95.38 96 ALA A CA 1
ATOM 712 C C . ALA A 1 96 ? -7.774 2.442 21.468 1.00 95.38 96 ALA A C 1
ATOM 714 O O . ALA A 1 96 ? -7.037 3.271 20.935 1.00 95.38 96 ALA A O 1
ATOM 715 N N . THR A 1 97 ? -8.783 1.872 20.805 1.00 97.19 97 THR A N 1
ATOM 716 C CA . THR A 1 97 ? -9.161 2.290 19.449 1.00 97.19 97 THR A CA 1
ATOM 717 C C . THR A 1 97 ? -9.814 3.670 19.458 1.00 97.19 97 THR A C 1
ATOM 719 O O . THR A 1 97 ? -10.654 3.950 20.313 1.00 97.19 97 THR A O 1
ATOM 722 N N . THR A 1 98 ? -9.488 4.508 18.479 1.00 97.69 98 THR A N 1
ATOM 723 C CA . THR A 1 98 ? -10.008 5.880 18.364 1.00 97.69 98 THR A CA 1
ATOM 724 C C . THR A 1 98 ? -11.392 5.941 17.700 1.00 97.69 98 THR A C 1
ATOM 726 O O . THR A 1 98 ? -11.829 5.008 17.025 1.00 97.69 98 THR A O 1
ATOM 729 N N . GLU A 1 99 ? -12.077 7.086 17.786 1.00 96.31 99 GLU A N 1
ATOM 730 C CA . GLU A 1 99 ? -13.296 7.338 16.992 1.00 96.31 99 GLU A CA 1
ATOM 731 C C . GLU A 1 99 ? -13.030 7.317 15.477 1.00 96.31 99 GLU A C 1
ATOM 733 O O . GLU A 1 99 ? -13.902 6.965 14.671 1.00 96.31 99 GLU A O 1
ATOM 738 N N . PHE A 1 100 ? -11.803 7.664 15.075 1.00 96.00 100 PHE A N 1
ATOM 739 C CA . PHE A 1 100 ? -11.388 7.586 13.683 1.00 96.00 100 PHE A CA 1
ATOM 740 C C . PHE A 1 100 ? -11.394 6.138 13.181 1.00 96.00 100 PHE A C 1
ATOM 742 O O . PHE A 1 100 ? -11.839 5.903 12.061 1.00 96.00 100 PHE A O 1
ATOM 749 N N . PHE A 1 101 ? -11.012 5.156 14.006 1.00 98.00 101 PHE A N 1
ATOM 750 C CA . PHE A 1 101 ? -11.122 3.738 13.648 1.00 98.00 101 PHE A CA 1
ATOM 751 C C . PHE A 1 101 ? -12.572 3.324 13.342 1.00 98.00 101 PHE A C 1
ATOM 753 O O . PHE A 1 101 ? -12.832 2.672 12.326 1.00 98.00 101 PHE A O 1
ATOM 760 N N . GLU A 1 102 ? -13.534 3.750 14.164 1.00 97.56 102 GLU A N 1
ATOM 761 C CA . GLU A 1 102 ? -14.958 3.479 13.930 1.00 97.56 102 GLU A CA 1
ATOM 762 C C . GLU A 1 102 ? -15.473 4.139 12.646 1.00 97.56 102 GLU A C 1
ATOM 764 O O . GLU A 1 102 ? -16.210 3.530 11.861 1.00 97.56 102 GLU A O 1
ATOM 769 N N . THR A 1 103 ? -15.047 5.376 12.400 1.00 97.12 103 THR A N 1
ATOM 770 C CA . THR A 1 103 ? -15.368 6.117 11.174 1.00 97.12 103 THR A CA 1
ATOM 771 C C . THR A 1 103 ? -14.772 5.434 9.947 1.00 97.12 103 THR A C 1
ATOM 773 O O . THR A 1 103 ? -15.465 5.246 8.945 1.00 97.12 103 THR A O 1
ATOM 776 N N . LEU A 1 104 ? -13.519 4.988 10.037 1.00 97.31 104 LEU A N 1
ATOM 777 C CA . LEU A 1 104 ? -12.812 4.297 8.968 1.00 97.31 104 LEU A CA 1
ATOM 778 C C . LEU A 1 104 ? -13.483 2.964 8.622 1.00 97.31 104 LEU A C 1
ATOM 780 O O . LEU A 1 104 ? -13.671 2.673 7.444 1.00 97.31 104 LEU A O 1
ATOM 784 N N . CYS A 1 105 ? -13.912 2.185 9.620 1.00 98.06 105 CYS A N 1
ATOM 785 C CA . CYS A 1 105 ? -14.645 0.937 9.390 1.00 98.06 105 CYS A CA 1
ATOM 786 C C . CYS A 1 105 ? -15.926 1.170 8.575 1.00 98.06 105 CYS A C 1
ATOM 788 O O . CYS A 1 105 ? -16.194 0.439 7.622 1.00 98.06 105 CYS A O 1
ATOM 790 N N . LYS A 1 106 ? -16.704 2.208 8.910 1.00 97.69 106 LYS A N 1
ATOM 791 C CA . LYS A 1 106 ? -17.920 2.572 8.162 1.00 97.69 106 LYS A CA 1
ATOM 792 C C . LYS A 1 106 ? -17.582 3.061 6.755 1.00 97.69 106 LYS A C 1
ATOM 794 O O . LYS A 1 106 ? -18.193 2.618 5.787 1.00 97.69 106 LYS A O 1
ATOM 799 N N . PHE A 1 107 ? -16.586 3.937 6.633 1.00 97.69 107 PHE A N 1
ATOM 800 C CA . PHE A 1 107 ? -16.159 4.493 5.352 1.00 97.69 107 PHE A CA 1
ATOM 801 C C . PHE A 1 107 ? -15.672 3.407 4.384 1.00 97.69 107 PHE A C 1
ATOM 803 O O . PHE A 1 107 ? -16.006 3.434 3.198 1.00 97.69 107 PHE A O 1
ATOM 810 N N . CYS A 1 108 ? -14.940 2.414 4.887 1.00 98.00 108 CYS A N 1
ATOM 811 C CA . CYS A 1 108 ? -14.371 1.319 4.105 1.00 98.00 108 CYS A CA 1
ATOM 812 C C . CYS A 1 108 ? -15.330 0.139 3.871 1.00 98.00 108 CYS A C 1
ATOM 814 O O . CYS A 1 108 ? -14.932 -0.830 3.226 1.00 98.00 108 CYS A O 1
ATOM 816 N N . ALA A 1 109 ? -16.581 0.190 4.342 1.00 96.19 109 ALA A N 1
ATOM 817 C CA . ALA A 1 109 ? -17.544 -0.893 4.141 1.00 96.19 109 ALA A CA 1
ATOM 818 C C . ALA A 1 109 ? -17.723 -1.235 2.646 1.00 96.19 109 ALA A C 1
ATOM 820 O O . ALA A 1 109 ? -17.944 -0.355 1.811 1.00 96.19 109 ALA A O 1
ATOM 821 N N . GLY A 1 110 ? -17.590 -2.515 2.287 1.00 93.62 110 GLY A N 1
ATOM 822 C CA . GLY A 1 110 ? -17.689 -2.975 0.897 1.00 93.62 110 GLY A CA 1
ATOM 823 C C . GLY A 1 110 ? -16.482 -2.635 0.012 1.00 93.62 110 GLY A C 1
ATOM 824 O O . GLY A 1 110 ? -16.531 -2.860 -1.197 1.00 93.62 110 GLY A O 1
ATOM 825 N N . ALA A 1 111 ? -15.395 -2.091 0.571 1.00 97.69 111 ALA A N 1
ATOM 826 C CA . ALA A 1 111 ? -14.119 -2.044 -0.134 1.00 97.69 111 ALA A CA 1
ATOM 827 C C . ALA A 1 111 ? -13.556 -3.465 -0.286 1.00 97.69 111 ALA A C 1
ATOM 829 O O . ALA A 1 111 ? -13.633 -4.278 0.630 1.00 97.69 111 ALA A O 1
ATOM 830 N N . ARG A 1 112 ? -12.944 -3.762 -1.434 1.00 97.50 112 ARG A N 1
ATOM 831 C CA . ARG A 1 112 ? -12.167 -4.995 -1.624 1.00 97.50 112 ARG A CA 1
ATOM 832 C C . ARG A 1 112 ? -10.755 -4.855 -1.064 1.00 97.50 112 ARG A C 1
ATOM 834 O O . ARG A 1 112 ? -10.147 -5.846 -0.667 1.00 97.50 112 ARG A O 1
ATOM 841 N N . LEU A 1 113 ? -10.234 -3.629 -1.056 1.00 98.12 113 LEU A N 1
ATOM 842 C CA . LEU A 1 113 ? -8.882 -3.318 -0.618 1.00 98.12 113 LEU A CA 1
ATOM 843 C C . LEU A 1 113 ? -8.848 -1.978 0.125 1.00 98.12 113 LEU A C 1
ATOM 845 O O . LEU A 1 113 ? -9.327 -0.964 -0.383 1.00 98.12 113 LEU A O 1
ATOM 849 N N . VAL A 1 114 ? -8.231 -1.980 1.301 1.00 98.69 114 VAL A N 1
ATOM 850 C CA . VAL A 1 114 ? -7.859 -0.788 2.060 1.00 98.69 114 VAL A CA 1
ATOM 851 C C . VAL A 1 114 ? -6.337 -0.734 2.142 1.00 98.69 114 VAL A C 1
ATOM 853 O O . VAL A 1 114 ? -5.689 -1.691 2.559 1.00 98.69 114 VAL A O 1
ATOM 856 N N . ILE A 1 115 ? -5.761 0.385 1.728 1.00 98.50 115 ILE A N 1
ATOM 857 C CA . ILE A 1 115 ? -4.325 0.653 1.778 1.00 98.50 115 ILE A CA 1
ATOM 858 C C . ILE A 1 115 ? -4.093 1.803 2.751 1.00 98.50 115 ILE A C 1
ATOM 860 O O . ILE A 1 115 ? -4.768 2.826 2.655 1.00 98.50 115 ILE A O 1
ATOM 864 N N . ILE A 1 116 ? -3.118 1.668 3.643 1.00 98.12 116 ILE A N 1
ATOM 865 C CA . ILE A 1 116 ? -2.743 2.716 4.594 1.00 98.12 116 ILE A CA 1
ATOM 866 C C . ILE A 1 116 ? -1.229 2.937 4.539 1.00 98.12 116 ILE A C 1
ATOM 868 O O . ILE A 1 116 ? -0.455 1.997 4.707 1.00 98.12 116 ILE A O 1
ATOM 872 N N . ASP A 1 117 ? -0.797 4.167 4.275 1.00 96.75 117 ASP A N 1
ATOM 873 C CA . ASP A 1 117 ? 0.613 4.502 4.045 1.00 96.75 117 ASP A CA 1
ATOM 874 C C . ASP A 1 117 ? 1.026 5.764 4.833 1.00 96.75 117 ASP A C 1
ATOM 876 O O . ASP A 1 117 ? 0.529 6.846 4.496 1.00 96.75 117 ASP A O 1
ATOM 880 N N . PRO A 1 118 ? 1.913 5.680 5.851 1.00 95.69 118 PRO A N 1
ATOM 881 C CA . PRO A 1 118 ? 2.477 4.482 6.484 1.00 95.69 118 PRO A CA 1
ATOM 882 C C . PRO A 1 118 ? 1.796 4.100 7.814 1.00 95.69 118 PRO A C 1
ATOM 884 O O . PRO A 1 118 ? 1.063 4.874 8.429 1.00 95.69 118 PRO A O 1
ATOM 887 N N . LEU A 1 119 ? 2.124 2.902 8.304 1.00 95.00 119 LEU A N 1
ATOM 888 C CA . LEU A 1 119 ? 1.684 2.315 9.572 1.00 95.00 119 LEU A CA 1
ATOM 889 C C . LEU A 1 119 ? 2.065 3.173 10.784 1.00 95.00 119 LEU A C 1
ATOM 891 O O . LEU A 1 119 ? 1.277 3.270 11.722 1.00 95.00 119 LEU A O 1
ATOM 895 N N . ARG A 1 120 ? 3.224 3.849 10.749 1.00 93.75 120 ARG A N 1
ATOM 896 C CA . ARG A 1 120 ? 3.729 4.661 11.870 1.00 93.75 120 ARG A CA 1
ATOM 897 C C . ARG A 1 120 ? 2.742 5.740 12.325 1.00 93.75 120 ARG A C 1
ATOM 899 O O . ARG A 1 120 ? 2.790 6.160 13.476 1.00 93.75 120 ARG A O 1
ATOM 906 N N . ARG A 1 121 ? 1.855 6.197 11.433 1.00 96.00 121 ARG A N 1
ATOM 907 C CA . ARG A 1 121 ? 0.840 7.230 11.707 1.00 96.00 121 ARG A CA 1
ATOM 908 C C . ARG A 1 121 ? -0.429 6.695 12.372 1.00 96.00 121 ARG A C 1
ATOM 910 O O . ARG A 1 121 ? -1.306 7.485 12.701 1.00 96.00 121 ARG A O 1
ATOM 917 N N . LEU A 1 122 ? -0.539 5.380 12.550 1.00 96.31 122 LEU A N 1
ATOM 918 C CA . LEU A 1 122 ? -1.763 4.715 13.002 1.00 96.31 122 LEU A CA 1
ATOM 919 C C . LEU A 1 122 ? -1.782 4.421 14.501 1.00 96.31 122 LEU A C 1
ATOM 921 O O . LEU A 1 122 ? -2.827 4.024 15.011 1.00 96.31 122 LEU A O 1
ATOM 925 N N . HIS A 1 123 ? -0.660 4.587 15.197 1.00 95.06 123 HIS A N 1
ATOM 926 C CA . HIS A 1 123 ? -0.556 4.305 16.624 1.00 95.06 123 HIS A CA 1
ATOM 927 C C . HIS A 1 123 ? 0.509 5.172 17.304 1.00 95.06 123 HIS A C 1
ATOM 929 O O . HIS A 1 123 ? 1.455 5.660 16.679 1.00 95.06 123 HIS A O 1
ATOM 935 N N . ASP A 1 124 ? 0.379 5.309 18.614 1.00 93.88 124 ASP A N 1
ATOM 936 C CA . ASP A 1 124 ? 1.303 5.984 19.527 1.00 93.88 124 ASP A CA 1
ATOM 937 C C . ASP A 1 124 ? 2.362 5.043 20.138 1.00 93.88 124 ASP A C 1
ATOM 939 O O . ASP A 1 124 ? 3.388 5.512 20.625 1.00 93.88 124 ASP A O 1
ATOM 943 N N . GLY A 1 125 ? 2.154 3.723 20.062 1.00 91.75 125 GLY A N 1
ATOM 944 C CA . GLY A 1 125 ? 3.066 2.713 20.617 1.00 91.75 125 GLY A CA 1
ATOM 945 C C . GLY A 1 125 ? 4.479 2.668 20.006 1.00 91.75 125 GLY A C 1
ATOM 946 O O . GLY A 1 125 ? 4.726 3.168 18.906 1.00 91.75 125 GLY A O 1
ATOM 947 N N . ASP A 1 126 ? 5.400 2.015 20.721 1.00 89.88 126 ASP A N 1
ATOM 948 C CA . ASP A 1 126 ? 6.790 1.777 20.298 1.00 89.88 126 ASP A CA 1
ATOM 949 C C . ASP A 1 126 ? 6.867 0.661 19.242 1.00 89.88 126 ASP A C 1
ATOM 951 O O . ASP A 1 126 ? 6.474 -0.475 19.504 1.00 89.88 126 ASP A O 1
ATOM 955 N N . GLU A 1 127 ? 7.417 0.955 18.059 1.00 87.69 127 GLU A N 1
ATOM 956 C CA . GLU A 1 127 ? 7.541 -0.018 16.961 1.00 87.69 127 GLU A CA 1
ATOM 957 C C . GLU A 1 127 ? 8.531 -1.163 17.251 1.00 87.69 127 GLU A C 1
ATOM 959 O O . GLU A 1 127 ? 8.499 -2.199 16.579 1.00 87.69 127 GLU A O 1
ATOM 964 N N . ASN A 1 128 ? 9.383 -1.012 18.271 1.00 84.62 128 ASN A N 1
ATOM 965 C CA . ASN A 1 128 ? 10.261 -2.081 18.752 1.00 84.62 128 ASN A CA 1
ATOM 966 C C . ASN A 1 128 ? 9.568 -3.001 19.767 1.00 84.62 128 ASN A C 1
ATOM 968 O O . ASN A 1 128 ? 10.083 -4.073 20.087 1.00 84.62 128 ASN A O 1
ATOM 972 N N . SER A 1 129 ? 8.403 -2.601 20.280 1.00 87.44 129 SER A N 1
ATOM 973 C CA . SER A 1 129 ? 7.645 -3.377 21.252 1.00 87.44 129 SER A CA 1
ATOM 974 C C . SER A 1 129 ? 6.744 -4.390 20.555 1.00 87.44 129 SER A C 1
ATOM 976 O O . SER A 1 129 ? 5.778 -4.036 19.872 1.00 87.44 129 SER A O 1
ATOM 978 N N . SER A 1 130 ? 7.004 -5.678 20.791 1.00 87.62 130 SER A N 1
ATOM 979 C CA . SER A 1 130 ? 6.181 -6.756 20.237 1.00 87.62 130 SER A CA 1
ATOM 980 C C . SER A 1 130 ? 4.711 -6.648 20.629 1.00 87.62 130 SER A C 1
ATOM 982 O O . SER A 1 130 ? 3.847 -6.961 19.812 1.00 87.62 130 SER A O 1
ATOM 984 N N . SER A 1 131 ? 4.401 -6.180 21.841 1.00 90.88 131 SER A N 1
ATOM 985 C CA . SER A 1 131 ? 3.013 -6.003 22.281 1.00 90.88 131 SER A CA 1
ATOM 986 C C . SER A 1 131 ? 2.315 -4.870 21.530 1.00 90.88 131 SER A C 1
ATOM 988 O O . SER A 1 131 ? 1.187 -5.056 21.079 1.00 90.88 131 SER A O 1
ATOM 990 N N . SER A 1 132 ? 2.998 -3.739 21.318 1.00 91.44 132 SER A N 1
ATOM 991 C CA . SER A 1 132 ? 2.457 -2.606 20.550 1.00 91.44 132 SER A CA 1
ATOM 992 C C . SER A 1 132 ? 2.210 -2.996 19.094 1.00 91.44 132 SER A C 1
ATOM 994 O O . SER A 1 132 ? 1.118 -2.779 18.570 1.00 91.44 132 SER A O 1
ATOM 996 N N . MET A 1 133 ? 3.187 -3.657 18.465 1.00 91.75 133 MET A N 1
ATOM 997 C CA . MET A 1 133 ? 3.073 -4.109 17.077 1.00 91.75 133 MET A CA 1
ATOM 998 C C . MET A 1 133 ? 2.018 -5.205 16.896 1.00 91.75 133 MET A C 1
ATOM 1000 O O . MET A 1 133 ? 1.293 -5.210 15.903 1.00 91.75 133 MET A O 1
ATOM 1004 N N . THR A 1 134 ? 1.866 -6.099 17.875 1.00 92.25 134 THR A N 1
ATOM 1005 C CA . THR A 1 134 ? 0.776 -7.085 17.868 1.00 92.25 134 THR A CA 1
ATOM 1006 C C . THR A 1 134 ? -0.582 -6.395 17.969 1.00 92.25 134 THR A C 1
ATOM 1008 O O . THR A 1 134 ? -1.502 -6.763 17.242 1.00 92.25 134 THR A O 1
ATOM 1011 N N . TYR A 1 135 ? -0.716 -5.373 18.818 1.00 94.56 135 TYR A N 1
ATOM 1012 C CA . TYR A 1 135 ? -1.990 -4.684 19.005 1.00 94.56 135 TYR A CA 1
ATOM 1013 C C . TYR A 1 135 ? -2.426 -3.901 17.758 1.00 94.56 135 TYR A C 1
ATOM 1015 O O . TYR A 1 135 ? -3.574 -4.025 17.332 1.00 94.56 135 TYR A O 1
ATOM 1023 N N . ILE A 1 136 ? -1.515 -3.178 17.092 1.00 95.69 136 ILE A N 1
ATOM 1024 C CA . ILE A 1 136 ? -1.855 -2.527 15.814 1.00 95.69 136 ILE A CA 1
ATOM 1025 C C . ILE A 1 136 ? -2.243 -3.546 14.740 1.00 95.69 136 ILE A C 1
ATOM 1027 O O . ILE A 1 136 ? -3.206 -3.313 14.011 1.00 95.69 136 ILE A O 1
ATOM 1031 N N . VAL A 1 137 ? -1.579 -4.705 14.671 1.00 95.56 137 VAL A N 1
ATOM 1032 C CA . VAL A 1 137 ? -1.984 -5.772 13.742 1.00 95.56 137 VAL A CA 1
ATOM 1033 C C . VAL A 1 137 ? -3.390 -6.279 14.066 1.00 95.56 137 VAL A C 1
ATOM 1035 O O . VAL A 1 137 ? -4.200 -6.378 13.150 1.00 95.56 137 VAL A O 1
ATOM 1038 N N . GLN A 1 138 ? -3.732 -6.497 15.338 1.00 96.44 138 GLN A N 1
ATOM 1039 C CA . GLN A 1 138 ? -5.091 -6.886 15.744 1.00 96.44 138 GLN A CA 1
ATOM 1040 C C . GLN A 1 138 ? -6.147 -5.844 15.346 1.00 96.44 138 GLN A C 1
ATOM 1042 O O . GLN A 1 138 ? -7.239 -6.200 14.902 1.00 96.44 138 GLN A O 1
ATOM 1047 N N . VAL A 1 139 ? -5.835 -4.550 15.456 1.00 97.88 139 VAL A N 1
ATOM 1048 C CA . VAL A 1 139 ? -6.739 -3.472 15.021 1.00 97.88 139 VAL A CA 1
ATOM 1049 C C . VAL A 1 139 ? -6.909 -3.463 13.497 1.00 97.88 139 VAL A C 1
ATOM 1051 O O . VAL A 1 139 ? -8.028 -3.304 13.004 1.00 97.88 139 VAL A O 1
ATOM 1054 N N . LEU A 1 140 ? -5.844 -3.707 12.728 1.00 97.94 140 LEU A N 1
ATOM 1055 C CA . LEU A 1 140 ? -5.929 -3.853 11.269 1.00 97.94 140 LEU A CA 1
ATOM 1056 C C . LEU A 1 140 ? -6.695 -5.124 10.852 1.00 97.94 140 LEU A C 1
ATOM 1058 O O . LEU A 1 140 ? -7.462 -5.089 9.889 1.00 97.94 140 LEU A O 1
ATOM 1062 N N . GLU A 1 141 ? -6.555 -6.228 11.588 1.00 97.44 141 GLU A N 1
ATOM 1063 C CA . GLU A 1 141 ? -7.356 -7.446 11.405 1.00 97.44 141 GLU A CA 1
ATOM 1064 C C . GLU A 1 141 ? -8.840 -7.188 11.694 1.00 97.44 141 GLU A C 1
ATOM 1066 O O . GLU A 1 141 ? -9.711 -7.637 10.944 1.00 97.44 141 GLU A O 1
ATOM 1071 N N . ALA A 1 142 ? -9.150 -6.417 12.739 1.00 97.88 142 ALA A N 1
ATOM 1072 C CA . ALA A 1 142 ? -10.513 -5.998 13.038 1.00 97.88 142 ALA A CA 1
ATOM 1073 C C . ALA A 1 142 ? -11.093 -5.120 11.917 1.00 97.88 142 ALA A C 1
ATOM 1075 O O . ALA A 1 142 ? -12.240 -5.332 11.517 1.00 97.88 142 ALA A O 1
ATOM 1076 N N . LEU A 1 143 ? -10.304 -4.196 11.353 1.00 98.25 143 LEU A N 1
ATOM 1077 C CA . LEU A 1 143 ? -10.696 -3.413 10.176 1.00 98.25 143 LEU A CA 1
ATOM 1078 C C . LEU A 1 143 ? -11.018 -4.326 8.986 1.00 98.25 143 LEU A C 1
ATOM 1080 O O . LEU A 1 143 ? -12.082 -4.184 8.379 1.00 98.25 143 LEU A O 1
ATOM 1084 N N . ALA A 1 144 ? -10.147 -5.291 8.680 1.00 97.88 144 ALA A N 1
ATOM 1085 C CA . ALA A 1 144 ? -10.366 -6.260 7.606 1.00 97.88 144 ALA A CA 1
ATOM 1086 C C . ALA A 1 144 ? -11.662 -7.056 7.827 1.00 97.88 144 ALA A C 1
ATOM 1088 O O . ALA A 1 144 ? -12.523 -7.111 6.949 1.00 97.88 144 ALA A O 1
ATOM 1089 N N . LYS A 1 145 ? -11.863 -7.597 9.036 1.00 97.19 145 LYS A N 1
ATOM 1090 C CA . LYS A 1 145 ? -13.046 -8.396 9.389 1.00 97.19 145 LYS A CA 1
ATOM 1091 C C . LYS A 1 145 ? -14.347 -7.598 9.304 1.00 97.19 14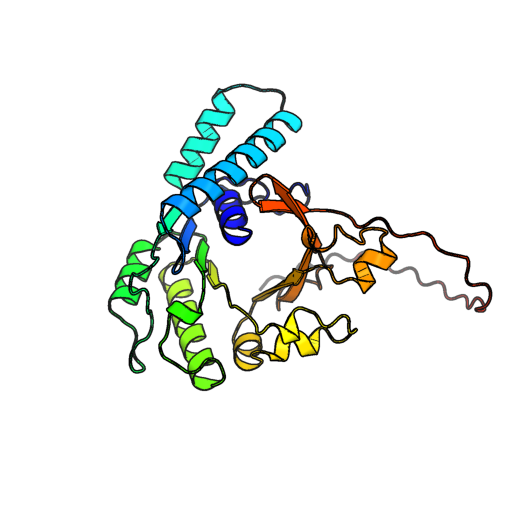5 LYS A C 1
ATOM 1093 O O . LYS A 1 145 ? -15.353 -8.128 8.846 1.00 97.19 145 LYS A O 1
ATOM 1098 N N . ARG A 1 146 ? -14.345 -6.337 9.744 1.00 97.31 146 ARG A N 1
ATOM 1099 C CA . ARG A 1 146 ? -15.543 -5.479 9.746 1.00 97.31 146 ARG A CA 1
ATOM 1100 C C . ARG A 1 146 ? -15.914 -4.957 8.363 1.00 97.31 146 ARG A C 1
ATOM 1102 O O . ARG A 1 146 ? -17.086 -4.704 8.111 1.00 97.31 146 ARG A O 1
ATOM 1109 N N . THR A 1 147 ? -14.929 -4.767 7.490 1.00 97.44 147 THR A N 1
ATOM 1110 C CA . THR A 1 147 ? -15.141 -4.206 6.146 1.00 97.44 147 THR A CA 1
ATOM 1111 C C . THR A 1 147 ? -15.298 -5.276 5.069 1.00 97.44 147 THR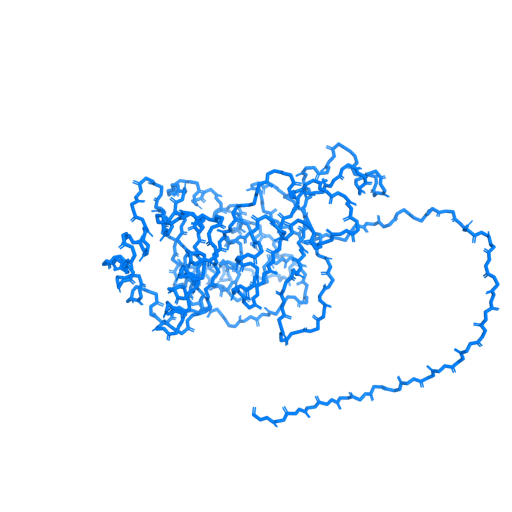 A C 1
ATOM 1113 O O . THR A 1 147 ? -15.889 -4.995 4.028 1.00 97.44 147 THR A O 1
ATOM 1116 N N . GLY A 1 148 ? -14.769 -6.481 5.313 1.00 96.12 148 GLY A N 1
ATOM 1117 C CA . GLY A 1 148 ? -14.592 -7.534 4.311 1.00 96.12 148 GLY A CA 1
ATOM 1118 C C . GLY A 1 148 ? -13.407 -7.289 3.367 1.00 96.12 148 GLY A C 1
ATOM 1119 O O . GLY A 1 148 ? -13.208 -8.059 2.429 1.00 96.12 148 GLY A O 1
ATOM 1120 N N . ALA A 1 149 ? -12.628 -6.225 3.588 1.00 97.62 149 ALA A N 1
ATOM 1121 C CA . ALA A 1 149 ? -11.529 -5.834 2.718 1.00 97.62 149 ALA A CA 1
ATOM 1122 C C . ALA A 1 149 ? -10.226 -6.560 3.071 1.00 97.62 149 ALA A C 1
ATOM 1124 O O . ALA A 1 149 ? -9.934 -6.828 4.238 1.00 97.62 149 ALA A O 1
ATOM 1125 N N . ALA A 1 150 ? -9.367 -6.759 2.070 1.00 97.12 150 ALA A N 1
ATOM 1126 C CA . ALA A 1 150 ? -7.942 -6.923 2.332 1.00 97.12 150 ALA A CA 1
ATOM 1127 C C . ALA A 1 150 ? -7.364 -5.597 2.858 1.00 97.12 150 ALA A C 1
ATOM 1129 O O . ALA A 1 150 ? -7.709 -4.534 2.342 1.00 97.12 150 ALA A O 1
ATOM 1130 N N . VAL A 1 151 ? -6.471 -5.650 3.849 1.00 98.12 151 VAL A N 1
ATOM 1131 C CA . VAL A 1 151 ? -5.816 -4.463 4.421 1.00 98.12 151 VAL A CA 1
ATOM 1132 C C . VAL A 1 151 ? -4.309 -4.557 4.197 1.00 98.12 151 VAL A C 1
ATOM 1134 O O . VAL A 1 151 ? -3.677 -5.524 4.615 1.00 98.12 151 VAL A O 1
ATOM 1137 N N . ILE A 1 152 ? -3.731 -3.552 3.537 1.00 97.56 152 ILE A N 1
ATOM 1138 C CA . ILE A 1 152 ? -2.285 -3.414 3.324 1.00 97.56 152 ILE A CA 1
ATOM 1139 C C . ILE A 1 152 ? -1.811 -2.149 4.034 1.00 97.56 152 ILE A C 1
ATOM 1141 O O . ILE A 1 152 ? -2.284 -1.057 3.727 1.00 97.56 152 ILE A O 1
ATOM 1145 N N . ALA A 1 153 ? -0.841 -2.284 4.935 1.00 96.69 153 ALA A N 1
ATOM 1146 C CA . ALA A 1 153 ? -0.185 -1.153 5.579 1.00 96.69 153 ALA A CA 1
ATOM 1147 C C . ALA A 1 153 ? 1.282 -1.061 5.134 1.00 96.69 153 ALA A C 1
ATOM 1149 O O . ALA A 1 153 ? 2.004 -2.059 5.158 1.00 96.69 153 ALA A O 1
ATOM 1150 N N . ALA A 1 154 ? 1.729 0.124 4.719 1.00 95.19 154 ALA A N 1
ATOM 1151 C CA . ALA A 1 154 ? 3.134 0.364 4.406 1.00 95.19 154 ALA A CA 1
ATOM 1152 C C . ALA A 1 154 ? 3.925 0.551 5.702 1.00 95.19 154 ALA A C 1
ATOM 1154 O O . ALA A 1 154 ? 3.521 1.330 6.557 1.00 95.19 154 ALA A O 1
ATOM 1155 N N . HIS A 1 155 ? 5.071 -0.104 5.849 1.00 92.69 155 HIS A N 1
ATOM 1156 C CA . HIS A 1 155 ? 5.942 0.098 7.004 1.00 92.69 155 HIS A CA 1
ATOM 1157 C C . HIS A 1 155 ? 7.350 0.453 6.531 1.00 92.69 155 HIS A C 1
ATOM 1159 O O . HIS A 1 155 ? 7.923 -0.216 5.667 1.00 92.69 155 HIS A O 1
ATOM 1165 N N . HIS A 1 156 ? 7.893 1.544 7.065 1.00 87.81 156 HIS A N 1
ATOM 1166 C CA . HIS A 1 156 ? 9.250 1.970 6.760 1.00 87.81 156 HIS A CA 1
ATOM 1167 C C . HIS A 1 156 ? 10.231 1.215 7.646 1.00 87.81 156 HIS A C 1
ATOM 1169 O O . HIS A 1 156 ? 10.149 1.283 8.864 1.00 87.81 156 HIS A O 1
ATOM 1175 N N . ILE A 1 157 ? 11.195 0.540 7.025 1.00 79.12 157 ILE A N 1
ATOM 1176 C CA . ILE A 1 157 ? 12.285 -0.123 7.740 1.00 79.12 157 ILE A CA 1
ATOM 1177 C C . ILE A 1 157 ? 13.534 0.762 7.755 1.00 79.12 157 ILE A C 1
ATOM 1179 O O . ILE A 1 157 ? 13.794 1.526 6.820 1.00 79.12 157 ILE A O 1
ATOM 1183 N N . GLY A 1 158 ? 14.328 0.656 8.821 1.00 66.56 158 GLY A N 1
ATOM 1184 C CA . GLY A 1 158 ? 15.573 1.408 8.971 1.00 66.56 158 GLY A CA 1
ATOM 1185 C C . GLY A 1 158 ? 16.569 1.166 7.827 1.00 66.56 158 GLY A C 1
ATOM 1186 O O . GLY A 1 158 ? 16.645 0.081 7.249 1.00 66.56 158 GLY A O 1
ATOM 1187 N N . LYS A 1 159 ? 17.392 2.182 7.525 1.00 54.59 159 LYS A N 1
ATOM 1188 C CA . LYS A 1 159 ? 18.325 2.203 6.378 1.00 54.59 159 LYS A CA 1
ATOM 1189 C C . LYS A 1 159 ? 19.283 1.001 6.312 1.00 54.59 159 LYS A C 1
ATOM 1191 O O . LYS A 1 159 ? 19.643 0.596 5.211 1.00 54.59 159 LYS A O 1
ATOM 1196 N N . GLY A 1 160 ? 19.666 0.413 7.450 1.00 50.41 160 GLY A N 1
ATOM 1197 C CA . GLY A 1 160 ? 20.563 -0.751 7.503 1.00 50.41 160 GLY A CA 1
ATOM 1198 C C . GLY A 1 160 ? 19.970 -2.039 6.916 1.00 50.41 160 GLY A C 1
ATOM 1199 O O . GLY A 1 160 ? 20.710 -2.876 6.414 1.00 50.41 160 GLY A O 1
ATOM 1200 N N . ALA A 1 161 ? 18.641 -2.178 6.902 1.00 51.03 161 ALA A N 1
ATOM 1201 C CA . ALA A 1 161 ? 17.964 -3.344 6.333 1.00 51.03 161 ALA A CA 1
ATOM 1202 C C . ALA A 1 161 ? 17.855 -3.290 4.795 1.00 51.03 161 ALA A C 1
ATOM 1204 O O . ALA A 1 161 ? 17.677 -4.319 4.152 1.00 51.03 161 ALA A O 1
ATOM 1205 N N . ILE A 1 162 ? 17.976 -2.100 4.194 1.00 50.88 162 ILE A N 1
ATOM 1206 C CA . ILE A 1 162 ? 17.691 -1.864 2.767 1.00 50.88 162 ILE A CA 1
ATOM 1207 C C . ILE A 1 162 ? 18.899 -2.186 1.866 1.00 50.88 162 ILE A C 1
ATOM 1209 O O . ILE A 1 162 ? 18.709 -2.499 0.692 1.00 50.88 162 ILE A O 1
ATOM 1213 N N . TYR A 1 163 ? 20.126 -2.132 2.400 1.00 45.91 163 TYR A N 1
ATOM 1214 C CA . TYR A 1 163 ? 21.373 -2.236 1.622 1.00 45.91 163 TYR A CA 1
ATOM 1215 C C . TYR A 1 163 ? 22.155 -3.543 1.804 1.00 45.91 163 TYR A C 1
ATOM 1217 O O . TYR A 1 163 ? 23.185 -3.717 1.153 1.00 45.91 163 TYR A O 1
ATOM 1225 N N . ASN A 1 164 ? 21.704 -4.465 2.659 1.00 46.41 164 ASN A N 1
ATOM 1226 C CA . ASN A 1 164 ? 22.433 -5.712 2.870 1.00 46.41 164 ASN A CA 1
ATOM 1227 C C . ASN A 1 164 ? 22.256 -6.653 1.671 1.00 46.41 164 ASN A C 1
ATOM 1229 O O . ASN A 1 164 ? 21.260 -7.355 1.537 1.00 46.41 164 ASN A O 1
ATOM 1233 N N . ASP A 1 165 ? 23.291 -6.678 0.832 1.00 48.09 165 ASP A N 1
ATOM 1234 C CA . ASP A 1 165 ? 23.536 -7.610 -0.275 1.00 48.09 165 ASP A CA 1
ATOM 1235 C C . ASP A 1 165 ? 23.759 -9.069 0.151 1.00 48.09 165 ASP A C 1
ATOM 1237 O O . ASP A 1 165 ? 24.108 -9.923 -0.666 1.00 48.09 165 ASP A O 1
ATOM 1241 N N . ALA A 1 166 ? 23.585 -9.376 1.431 1.00 38.97 166 ALA A N 1
ATOM 1242 C CA . ALA A 1 166 ? 23.823 -10.705 1.940 1.00 38.97 166 ALA A CA 1
ATOM 1243 C C . ALA A 1 166 ? 22.641 -11.619 1.615 1.00 38.97 166 ALA A C 1
ATOM 1245 O O . ALA A 1 166 ? 21.474 -11.278 1.800 1.00 38.97 166 ALA A O 1
ATOM 1246 N N . THR A 1 167 ? 22.997 -12.831 1.223 1.00 38.12 167 THR A N 1
ATOM 1247 C CA . THR A 1 167 ? 22.268 -14.105 1.229 1.00 38.12 167 THR A CA 1
ATOM 1248 C C . THR A 1 167 ? 21.374 -14.399 2.450 1.00 38.12 167 THR A C 1
ATOM 1250 O O . THR A 1 167 ? 20.770 -15.462 2.494 1.00 38.12 167 THR A O 1
ATOM 1253 N N . ASP A 1 168 ? 21.216 -13.468 3.392 1.00 38.81 168 ASP A N 1
ATOM 1254 C CA . ASP A 1 168 ? 20.302 -13.532 4.528 1.00 38.81 168 ASP A CA 1
ATOM 1255 C C . ASP A 1 168 ? 19.122 -12.566 4.341 1.00 38.81 168 ASP A C 1
ATOM 1257 O O . ASP A 1 168 ? 19.010 -11.515 4.980 1.00 38.81 168 ASP A O 1
ATOM 1261 N N . LEU A 1 169 ? 18.167 -12.987 3.504 1.00 46.09 169 LEU A N 1
ATOM 1262 C CA . LEU A 1 169 ? 16.804 -12.434 3.453 1.00 46.09 169 LEU A CA 1
ATOM 1263 C C . LEU A 1 169 ? 16.140 -12.380 4.845 1.00 46.09 169 LEU A C 1
ATOM 1265 O O . LEU A 1 169 ? 15.266 -11.548 5.087 1.00 46.09 169 LEU A O 1
ATOM 1269 N N . ALA A 1 170 ? 16.602 -13.214 5.779 1.00 39.09 170 ALA A N 1
ATOM 1270 C CA . ALA A 1 170 ? 16.146 -13.241 7.159 1.00 39.09 170 ALA A CA 1
ATOM 1271 C C . ALA A 1 170 ? 16.564 -12.002 7.975 1.00 39.09 170 ALA A C 1
ATOM 1273 O O . ALA A 1 170 ? 15.866 -11.657 8.922 1.00 39.09 170 ALA A O 1
ATOM 1274 N N . ALA A 1 171 ? 17.664 -11.311 7.644 1.00 38.72 171 ALA A N 1
ATOM 1275 C CA . ALA A 1 171 ? 18.196 -10.230 8.482 1.00 38.72 171 ALA A CA 1
ATOM 1276 C C . ALA A 1 171 ? 17.563 -8.858 8.194 1.00 38.72 171 ALA A C 1
ATOM 1278 O O . ALA A 1 171 ? 17.314 -8.096 9.125 1.00 38.72 171 ALA A O 1
ATOM 1279 N N . ALA A 1 172 ? 17.226 -8.550 6.937 1.00 42.31 172 ALA A N 1
ATOM 1280 C CA . ALA A 1 172 ? 16.494 -7.322 6.602 1.00 42.31 172 ALA A CA 1
ATOM 1281 C C . ALA A 1 172 ? 15.062 -7.323 7.178 1.00 42.31 172 ALA A C 1
ATOM 1283 O O . ALA A 1 172 ? 14.532 -6.272 7.534 1.00 42.31 172 ALA A O 1
ATOM 1284 N N . SER A 1 173 ? 14.472 -8.513 7.352 1.00 39.34 173 SER A N 1
ATOM 1285 C CA . SER A 1 173 ? 13.186 -8.707 8.037 1.00 39.34 173 SER A CA 1
ATOM 1286 C C . SER A 1 173 ? 13.257 -8.499 9.557 1.00 39.34 173 SER A C 1
ATOM 1288 O O . SER A 1 173 ? 12.226 -8.326 10.200 1.00 39.34 173 SER A O 1
ATOM 1290 N N . ARG A 1 174 ? 14.457 -8.486 10.160 1.00 38.56 174 ARG A N 1
ATOM 1291 C CA . ARG A 1 174 ? 14.630 -8.337 11.618 1.00 38.56 174 ARG A CA 1
ATOM 1292 C C . ARG A 1 174 ? 14.494 -6.904 12.126 1.00 38.56 174 ARG A C 1
ATOM 1294 O O . ARG A 1 174 ? 14.526 -6.713 13.334 1.00 38.56 174 ARG A O 1
ATOM 1301 N N . GLY A 1 175 ? 14.307 -5.915 11.246 1.00 45.12 175 GLY A N 1
ATOM 1302 C CA . GLY A 1 175 ? 14.026 -4.536 11.665 1.00 45.12 175 GLY A CA 1
ATOM 1303 C C . GLY A 1 175 ? 12.759 -4.411 12.524 1.00 45.12 175 GLY A C 1
ATOM 1304 O O . GLY A 1 175 ? 12.682 -3.516 13.353 1.00 45.12 175 GLY A O 1
ATOM 1305 N N . SER A 1 176 ? 11.812 -5.344 12.373 1.00 55.62 176 SER A N 1
ATOM 1306 C CA . SER A 1 176 ? 10.720 -5.584 13.320 1.00 55.62 176 SER A CA 1
ATOM 1307 C C . SER A 1 176 ? 10.268 -7.043 13.182 1.00 55.62 176 SER A C 1
ATOM 1309 O O . SER A 1 176 ? 9.315 -7.357 12.460 1.00 55.62 176 SER A O 1
ATOM 1311 N N . SER A 1 177 ? 10.987 -7.974 13.824 1.00 66.31 177 SER 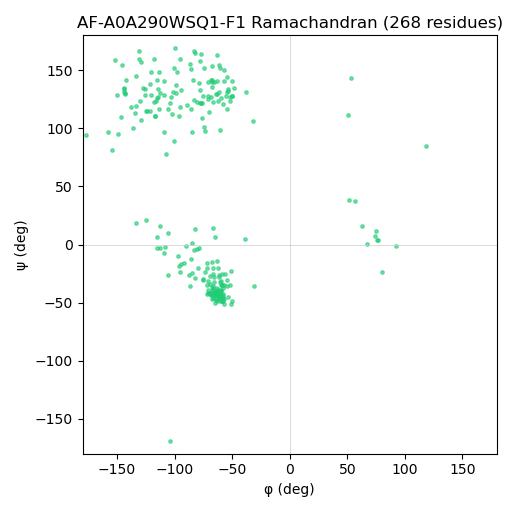A N 1
ATOM 1312 C CA . SER A 1 177 ? 10.559 -9.386 13.884 1.00 66.31 177 SER A CA 1
ATOM 1313 C C . SER A 1 177 ? 9.138 -9.502 14.438 1.00 66.31 177 SER A C 1
ATOM 1315 O O . SER A 1 177 ? 8.340 -10.273 13.920 1.00 66.31 177 SER A O 1
ATOM 1317 N N . ALA A 1 178 ? 8.794 -8.633 15.391 1.00 73.75 178 ALA A N 1
ATOM 1318 C CA . ALA A 1 178 ? 7.451 -8.480 15.928 1.00 73.75 178 ALA A CA 1
ATOM 1319 C C . ALA A 1 178 ? 6.373 -8.303 14.846 1.00 73.75 178 ALA A C 1
ATOM 1321 O O . ALA A 1 178 ? 5.378 -9.027 14.847 1.00 73.75 178 ALA A O 1
ATOM 1322 N N . LEU A 1 179 ? 6.565 -7.368 13.906 1.00 82.56 179 LEU A N 1
ATOM 1323 C CA . LEU A 1 179 ? 5.593 -7.141 12.837 1.00 82.56 179 LEU A CA 1
ATOM 1324 C C . LEU A 1 179 ? 5.568 -8.307 11.841 1.00 82.56 179 LEU A C 1
ATOM 1326 O O . LEU A 1 179 ? 4.488 -8.752 11.455 1.00 82.56 179 LEU A O 1
ATOM 1330 N N . THR A 1 180 ? 6.743 -8.831 11.471 1.00 83.06 180 THR A N 1
ATOM 1331 C CA . THR A 1 180 ? 6.864 -9.983 10.555 1.00 83.06 180 THR A CA 1
ATOM 1332 C C . THR A 1 180 ? 6.108 -11.200 11.097 1.00 83.06 180 THR A C 1
ATOM 1334 O O . THR A 1 180 ? 5.403 -11.887 10.353 1.00 83.06 180 THR A O 1
ATOM 1337 N N . ASP A 1 181 ? 6.218 -11.472 12.397 1.00 81.44 181 ASP A N 1
ATOM 1338 C CA . ASP A 1 181 ? 5.568 -12.609 13.049 1.00 81.44 181 ASP A CA 1
ATOM 1339 C C . ASP A 1 181 ? 4.053 -12.420 13.148 1.00 81.44 181 ASP A C 1
ATOM 1341 O O . ASP A 1 181 ? 3.298 -13.362 12.883 1.00 81.44 181 ASP A O 1
ATOM 1345 N N . ALA A 1 182 ? 3.603 -11.196 13.431 1.00 85.56 182 ALA A N 1
ATOM 1346 C CA . ALA A 1 182 ? 2.191 -10.875 13.582 1.00 85.56 182 ALA A CA 1
ATOM 1347 C C . ALA A 1 182 ? 1.406 -10.983 12.259 1.00 85.56 182 ALA A C 1
ATOM 1349 O O . ALA A 1 182 ? 0.311 -11.554 12.238 1.00 85.56 182 ALA A O 1
ATOM 1350 N N . VAL A 1 183 ? 1.966 -10.518 11.134 1.00 91.00 183 VAL A N 1
ATOM 1351 C CA . VAL A 1 183 ? 1.263 -10.505 9.837 1.00 91.00 183 VAL A CA 1
ATOM 1352 C C . VAL A 1 183 ? 1.233 -11.875 9.147 1.00 91.00 183 VAL A C 1
ATOM 1354 O O . VAL A 1 183 ? 2.060 -12.753 9.398 1.00 91.00 183 VAL A O 1
ATOM 1357 N N . ARG A 1 184 ? 0.266 -12.077 8.241 1.00 90.62 184 ARG A N 1
ATOM 1358 C CA . ARG A 1 184 ? 0.151 -13.299 7.412 1.00 90.62 184 ARG A CA 1
ATOM 1359 C C . ARG A 1 184 ? 0.764 -13.167 6.020 1.00 90.62 184 ARG A C 1
ATOM 1361 O O . ARG A 1 184 ? 1.031 -14.180 5.374 1.00 90.62 184 ARG A O 1
ATOM 1368 N N . TRP A 1 185 ? 0.975 -11.934 5.574 1.00 92.88 185 TRP A N 1
ATOM 1369 C CA . TRP A 1 185 ? 1.528 -11.621 4.266 1.00 92.88 185 TRP A CA 1
ATOM 1370 C C . TRP A 1 185 ? 2.430 -10.393 4.364 1.00 92.88 185 TRP A C 1
ATOM 1372 O O . TRP A 1 185 ? 2.036 -9.384 4.947 1.00 92.88 185 TRP A O 1
ATOM 1382 N N . GLN A 1 186 ? 3.635 -10.489 3.807 1.00 91.75 186 GLN A N 1
ATOM 1383 C CA . GLN A 1 186 ? 4.616 -9.412 3.787 1.00 91.75 186 GLN A CA 1
ATOM 1384 C C . GLN A 1 186 ? 5.381 -9.412 2.469 1.00 91.75 186 GLN A C 1
ATOM 1386 O O . GLN A 1 186 ? 5.965 -10.422 2.066 1.00 91.75 186 GLN A O 1
ATOM 1391 N N . VAL A 1 187 ? 5.438 -8.233 1.856 1.00 90.88 187 VAL A N 1
ATOM 1392 C CA . VAL A 1 187 ? 6.267 -7.949 0.689 1.00 90.88 187 VAL A CA 1
ATOM 1393 C C . VAL A 1 187 ? 7.238 -6.830 1.021 1.00 90.88 187 VAL A C 1
ATOM 1395 O O . VAL A 1 187 ? 6.841 -5.762 1.486 1.00 90.88 187 VAL A O 1
ATOM 1398 N N . ASN A 1 188 ? 8.513 -7.074 0.742 1.00 90.06 188 ASN A N 1
ATOM 1399 C CA . ASN A 1 188 ? 9.585 -6.112 0.933 1.00 90.06 188 ASN A CA 1
ATOM 1400 C C . ASN A 1 188 ? 9.912 -5.439 -0.397 1.00 90.06 188 ASN A C 1
ATOM 1402 O O . ASN A 1 188 ? 10.026 -6.110 -1.420 1.00 90.06 188 ASN A O 1
ATOM 1406 N N . LEU A 1 189 ? 10.108 -4.121 -0.368 1.00 89.69 189 LEU A N 1
ATOM 1407 C CA . LEU A 1 189 ? 10.584 -3.344 -1.508 1.00 89.69 189 LEU A CA 1
ATOM 1408 C C . LEU A 1 189 ? 11.940 -2.719 -1.160 1.00 89.69 189 LEU A C 1
ATOM 1410 O O . LEU A 1 189 ? 12.003 -1.807 -0.336 1.00 89.69 189 LEU A O 1
ATOM 1414 N N . SER A 1 190 ? 13.021 -3.178 -1.789 1.00 89.25 190 SER A N 1
ATOM 1415 C CA . SER A 1 190 ? 14.380 -2.662 -1.570 1.00 89.25 190 SER A CA 1
ATOM 1416 C C . SER A 1 190 ? 14.971 -2.045 -2.838 1.00 89.25 190 SER A C 1
ATOM 1418 O O . SER A 1 190 ? 14.502 -2.278 -3.952 1.00 89.25 190 SER A O 1
ATOM 1420 N N . ALA A 1 191 ? 15.980 -1.186 -2.690 1.00 89.88 191 ALA A N 1
ATOM 1421 C CA . ALA A 1 191 ? 16.711 -0.653 -3.837 1.00 89.88 191 ALA A CA 1
ATOM 1422 C C . ALA A 1 191 ? 17.651 -1.721 -4.416 1.00 89.88 191 ALA A C 1
ATOM 1424 O O . ALA A 1 191 ? 18.145 -2.580 -3.690 1.00 89.88 191 ALA A O 1
ATOM 1425 N N . MET A 1 192 ? 17.938 -1.649 -5.719 1.00 89.81 192 MET A N 1
ATOM 1426 C CA . MET A 1 192 ? 19.033 -2.439 -6.282 1.00 89.81 192 MET A CA 1
ATOM 1427 C C . MET A 1 192 ? 20.362 -1.976 -5.681 1.00 89.81 192 MET A C 1
ATOM 1429 O O . MET A 1 192 ? 20.682 -0.786 -5.709 1.00 89.81 192 MET A O 1
ATOM 1433 N N . SER A 1 193 ? 21.147 -2.926 -5.192 1.00 87.69 193 SER A N 1
ATOM 1434 C CA . SER A 1 193 ? 22.494 -2.677 -4.702 1.00 87.69 193 SER A CA 1
ATOM 1435 C C . SER A 1 193 ? 23.513 -2.493 -5.824 1.00 87.69 193 SER A C 1
ATOM 1437 O O . SER A 1 193 ? 23.298 -2.891 -6.974 1.00 87.69 193 SER A O 1
ATOM 1439 N N . GLU A 1 194 ? 24.678 -1.943 -5.488 1.00 88.56 194 GLU A N 1
ATOM 1440 C CA . GLU A 1 194 ? 25.776 -1.812 -6.445 1.00 88.56 194 GLU A CA 1
ATOM 1441 C C . GLU A 1 194 ? 26.338 -3.165 -6.899 1.00 88.56 194 GLU A C 1
ATOM 1443 O O . GLU A 1 194 ? 26.743 -3.299 -8.057 1.00 88.56 194 GLU A O 1
ATOM 1448 N N . THR A 1 195 ? 26.329 -4.185 -6.034 1.00 87.81 195 THR A N 1
ATOM 1449 C CA . THR A 1 195 ? 26.818 -5.532 -6.369 1.00 87.81 195 THR A CA 1
ATOM 1450 C C . THR A 1 195 ? 25.954 -6.170 -7.450 1.00 87.81 195 THR A C 1
ATOM 1452 O O . THR A 1 195 ? 26.467 -6.610 -8.486 1.00 87.81 195 THR A O 1
ATOM 1455 N N . VAL A 1 196 ? 24.629 -6.158 -7.261 1.00 88.56 196 VAL A N 1
ATOM 1456 C CA . VAL A 1 196 ? 23.671 -6.644 -8.265 1.00 88.56 196 VAL A CA 1
ATOM 1457 C C . VAL A 1 196 ? 23.786 -5.806 -9.537 1.00 88.56 196 VAL A C 1
ATOM 1459 O O . VAL A 1 196 ? 23.863 -6.352 -10.639 1.00 88.56 196 VAL A O 1
ATOM 1462 N N . ALA A 1 197 ? 23.891 -4.484 -9.410 1.00 90.12 197 ALA A N 1
ATOM 1463 C CA . ALA A 1 197 ? 24.036 -3.598 -10.557 1.00 90.12 197 ALA A CA 1
ATOM 1464 C C . ALA A 1 197 ? 25.283 -3.908 -11.393 1.00 90.12 197 ALA A C 1
ATOM 1466 O O . ALA A 1 197 ? 25.203 -3.951 -12.620 1.00 90.12 197 ALA A O 1
ATOM 1467 N N . ARG A 1 198 ? 26.427 -4.177 -10.755 1.00 89.81 198 ARG A N 1
ATOM 1468 C CA . ARG A 1 198 ? 27.669 -4.566 -11.436 1.00 89.81 198 ARG A CA 1
ATOM 1469 C C . ARG A 1 198 ? 27.488 -5.871 -12.204 1.00 89.81 198 ARG A C 1
ATOM 1471 O O . ARG A 1 198 ? 27.842 -5.931 -13.381 1.00 89.81 198 ARG A O 1
ATOM 1478 N N . LYS A 1 199 ? 26.871 -6.878 -11.577 1.00 89.69 199 LYS A N 1
ATOM 1479 C CA . LYS A 1 199 ? 26.579 -8.179 -12.203 1.00 89.69 199 LYS A CA 1
ATOM 1480 C C . LYS A 1 199 ? 25.687 -8.050 -13.439 1.00 89.69 199 LYS A C 1
ATOM 1482 O O . LYS A 1 199 ? 25.840 -8.833 -14.368 1.00 89.69 199 LYS A O 1
ATOM 1487 N N . HIS A 1 200 ? 24.797 -7.061 -13.468 1.00 88.38 200 HIS A N 1
ATOM 1488 C CA . HIS A 1 200 ? 23.843 -6.847 -14.559 1.00 88.38 200 HIS A CA 1
ATOM 1489 C C . HIS A 1 200 ? 24.187 -5.669 -15.487 1.00 88.38 200 HIS A C 1
ATOM 1491 O O . HIS A 1 200 ? 23.377 -5.321 -16.341 1.00 88.38 200 HIS A O 1
ATOM 1497 N N . ARG A 1 201 ? 25.385 -5.071 -15.368 1.00 90.31 201 ARG A N 1
ATOM 1498 C CA . ARG A 1 201 ? 25.827 -3.895 -16.155 1.00 90.31 201 ARG A CA 1
ATOM 1499 C C . ARG A 1 201 ? 24.885 -2.682 -16.030 1.00 90.31 201 ARG A C 1
ATOM 1501 O O . ARG A 1 201 ? 24.666 -1.949 -16.986 1.00 90.31 201 ARG A O 1
ATOM 1508 N N . LEU A 1 202 ? 24.345 -2.471 -14.832 1.00 91.38 202 LEU A N 1
ATOM 1509 C CA . LEU A 1 202 ? 23.434 -1.378 -14.464 1.00 91.38 202 LEU A CA 1
ATOM 1510 C C . LEU A 1 202 ? 24.062 -0.392 -13.464 1.00 91.38 202 LEU A C 1
ATOM 1512 O O . LEU A 1 202 ? 23.352 0.385 -12.817 1.00 91.38 202 LEU A O 1
ATOM 1516 N N . LEU A 1 203 ? 25.389 -0.422 -13.297 1.00 88.62 203 LEU A N 1
ATOM 1517 C CA . LEU A 1 203 ? 26.089 0.542 -12.446 1.00 88.62 203 LEU A CA 1
ATOM 1518 C C . LEU A 1 203 ? 25.794 1.975 -12.933 1.00 88.62 203 LEU A C 1
ATOM 1520 O O . LEU A 1 203 ? 25.642 2.209 -14.127 1.00 88.62 203 LEU A O 1
ATOM 1524 N N . GLY A 1 204 ? 25.614 2.917 -12.005 1.00 89.38 204 GLY A N 1
ATOM 1525 C CA . GLY A 1 204 ? 25.111 4.268 -12.304 1.00 89.38 204 GLY A CA 1
ATOM 1526 C C . GLY A 1 204 ? 23.586 4.377 -12.485 1.00 89.38 204 GLY A C 1
ATOM 1527 O O . GLY A 1 204 ? 23.021 5.431 -12.211 1.00 89.38 204 GLY A O 1
ATOM 1528 N N . HIS A 1 205 ? 22.891 3.289 -12.832 1.00 89.56 205 HIS A N 1
ATOM 1529 C CA . HIS A 1 205 ? 21.431 3.276 -13.027 1.00 89.56 205 HIS A CA 1
ATOM 1530 C C . HIS A 1 205 ? 20.650 2.524 -11.938 1.00 89.56 205 HIS A C 1
ATOM 1532 O O . HIS A 1 205 ? 19.423 2.600 -11.910 1.00 89.56 205 HIS A O 1
ATOM 1538 N N . HIS A 1 206 ? 21.336 1.835 -11.023 1.00 87.69 206 HIS A N 1
ATOM 1539 C CA . HIS A 1 206 ? 20.757 0.975 -9.981 1.00 87.69 206 HIS A CA 1
ATOM 1540 C C . HIS A 1 206 ? 19.661 1.636 -9.127 1.00 87.69 206 HIS A C 1
ATOM 1542 O O . HIS A 1 206 ? 18.664 0.997 -8.809 1.00 87.69 206 HIS A O 1
ATOM 1548 N N . LYS A 1 207 ? 19.753 2.943 -8.841 1.00 88.94 207 LYS A N 1
ATOM 1549 C CA . LYS A 1 207 ? 18.708 3.687 -8.103 1.00 88.94 207 LYS A CA 1
ATOM 1550 C C . LYS A 1 207 ? 17.351 3.723 -8.819 1.00 88.94 207 LYS A C 1
ATOM 1552 O O . LYS A 1 207 ? 16.316 3.926 -8.186 1.00 88.94 207 LYS A O 1
ATOM 1557 N N . SER A 1 208 ? 17.332 3.486 -10.128 1.00 93.25 208 SER A N 1
ATOM 1558 C CA . SER A 1 208 ? 16.098 3.370 -10.913 1.00 93.25 208 SER A CA 1
ATOM 1559 C C . SER A 1 208 ? 15.450 1.992 -10.791 1.00 93.25 208 SER A C 1
ATOM 1561 O O . SER A 1 208 ? 14.369 1.792 -11.327 1.00 93.25 208 SER A O 1
ATOM 1563 N N . TYR A 1 209 ? 16.069 1.044 -10.091 1.00 93.19 209 TYR A N 1
ATOM 1564 C CA . TYR A 1 209 ? 15.555 -0.307 -9.925 1.00 93.19 209 TYR A CA 1
ATOM 1565 C C . TYR A 1 209 ? 15.179 -0.575 -8.468 1.00 93.19 209 TYR A C 1
ATOM 1567 O O . TYR A 1 209 ? 15.758 -0.021 -7.525 1.00 93.19 209 TYR A O 1
ATOM 1575 N N . ALA A 1 210 ? 14.171 -1.415 -8.288 1.00 91.69 210 ALA A N 1
ATOM 1576 C CA . ALA A 1 210 ? 13.730 -1.903 -6.998 1.00 91.69 210 ALA A CA 1
ATOM 1577 C C . ALA A 1 210 ? 13.520 -3.413 -7.064 1.00 91.69 210 ALA A C 1
ATOM 1579 O O . ALA A 1 210 ? 13.099 -3.941 -8.092 1.00 91.69 210 ALA A O 1
ATOM 1580 N N . ARG A 1 211 ? 13.814 -4.091 -5.965 1.00 90.25 211 ARG A N 1
ATOM 1581 C CA . ARG A 1 211 ? 13.565 -5.510 -5.768 1.00 90.25 211 ARG A CA 1
ATOM 1582 C C . ARG A 1 211 ? 12.316 -5.660 -4.916 1.00 90.25 211 ARG A C 1
ATOM 1584 O O . ARG A 1 211 ? 12.204 -4.986 -3.895 1.00 90.25 211 ARG A O 1
ATOM 1591 N N . LEU A 1 212 ? 11.391 -6.501 -5.350 1.00 89.06 212 LEU A N 1
ATOM 1592 C CA . LEU A 1 212 ? 10.181 -6.857 -4.629 1.00 89.06 212 LEU A CA 1
ATOM 1593 C C . LEU A 1 212 ? 10.278 -8.337 -4.245 1.00 89.06 212 LEU A C 1
ATOM 1595 O O . LEU A 1 212 ? 10.344 -9.199 -5.120 1.00 89.06 212 LEU A O 1
ATOM 1599 N N . ASP A 1 213 ? 10.313 -8.614 -2.943 1.00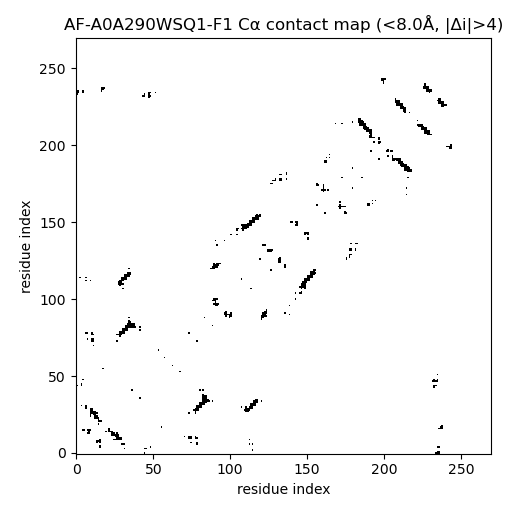 86.88 213 ASP A N 1
ATOM 1600 C CA . ASP A 1 213 ? 10.470 -9.961 -2.384 1.00 86.88 213 ASP A CA 1
ATOM 1601 C C . ASP A 1 213 ? 9.286 -10.318 -1.484 1.00 86.88 213 ASP A C 1
ATOM 1603 O O . ASP A 1 213 ? 8.863 -9.509 -0.656 1.00 86.88 213 ASP A O 1
ATOM 1607 N N . PHE A 1 214 ? 8.796 -11.550 -1.587 1.00 86.12 214 PHE A N 1
ATOM 1608 C CA . PHE A 1 214 ? 7.778 -12.089 -0.689 1.00 86.12 214 PHE A CA 1
ATOM 1609 C C . PHE A 1 214 ? 8.457 -12.648 0.563 1.00 86.12 214 PHE A C 1
ATOM 1611 O O . PHE A 1 214 ? 8.956 -13.769 0.568 1.00 86.12 214 PHE A O 1
ATOM 1618 N N . ALA A 1 215 ? 8.507 -11.845 1.626 1.00 85.56 215 ALA A N 1
ATOM 1619 C CA . ALA A 1 215 ? 9.141 -12.235 2.885 1.00 85.56 215 ALA A CA 1
ATOM 1620 C C . ALA A 1 215 ? 8.285 -13.226 3.684 1.00 85.56 215 ALA A C 1
ATOM 1622 O O . ALA A 1 215 ? 8.816 -14.065 4.408 1.00 85.56 215 ALA A O 1
ATOM 1623 N N . LYS A 1 216 ? 6.956 -13.136 3.549 1.00 87.81 216 LYS A N 1
ATOM 1624 C CA . LYS A 1 216 ? 6.006 -14.044 4.193 1.00 87.81 216 LYS A CA 1
ATOM 1625 C C . LYS A 1 216 ? 4.751 -14.177 3.346 1.00 87.81 216 LYS A C 1
ATOM 1627 O O . LYS A 1 216 ? 4.149 -13.169 2.984 1.00 87.81 216 LYS A O 1
ATOM 1632 N N . ALA A 1 217 ? 4.348 -15.408 3.052 1.00 88.69 217 ALA A N 1
ATOM 1633 C CA . ALA A 1 217 ? 3.082 -15.709 2.396 1.00 88.69 217 ALA A CA 1
ATOM 1634 C C . ALA A 1 217 ? 2.683 -17.161 2.705 1.00 88.69 217 ALA A C 1
ATOM 1636 O O . ALA A 1 217 ? 3.166 -18.097 2.082 1.00 88.69 217 ALA A O 1
ATOM 1637 N N . ASN A 1 218 ? 1.824 -17.355 3.706 1.00 84.75 218 ASN A N 1
ATOM 1638 C CA . ASN A 1 218 ? 1.584 -18.688 4.281 1.00 84.75 218 ASN A CA 1
ATOM 1639 C C . ASN A 1 218 ? 0.795 -19.654 3.378 1.00 84.75 218 ASN A C 1
ATOM 1641 O O . ASN A 1 218 ? 0.817 -20.856 3.618 1.00 84.75 218 ASN A O 1
ATOM 1645 N N . TYR A 1 219 ? 0.060 -19.134 2.392 1.00 85.94 219 TYR A N 1
ATOM 1646 C CA . TYR A 1 219 ? -0.953 -19.893 1.645 1.00 85.94 219 TYR A CA 1
ATOM 1647 C C . TYR A 1 219 ? -0.622 -20.080 0.159 1.00 85.94 219 TYR A C 1
ATOM 1649 O O . TYR A 1 219 ? -1.467 -20.551 -0.596 1.00 85.94 219 TYR A O 1
ATOM 1657 N N . ILE A 1 220 ? 0.572 -19.681 -0.278 1.00 84.12 220 ILE A N 1
ATOM 1658 C CA . ILE A 1 220 ? 0.996 -19.769 -1.680 1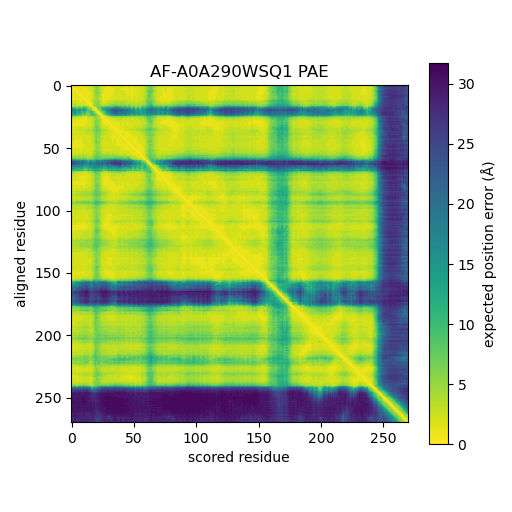.00 84.12 220 ILE A CA 1
ATOM 1659 C C . ILE A 1 220 ? 2.371 -20.424 -1.781 1.00 84.12 220 ILE A C 1
ATOM 1661 O O . ILE A 1 220 ? 3.123 -20.471 -0.806 1.00 84.12 220 ILE A O 1
ATOM 1665 N N . ALA A 1 221 ? 2.694 -20.937 -2.968 1.00 85.25 221 ALA A N 1
ATOM 1666 C CA . ALA A 1 221 ? 4.037 -21.418 -3.256 1.00 85.25 221 ALA A CA 1
ATOM 1667 C C . ALA A 1 221 ? 5.060 -20.268 -3.132 1.00 85.25 221 ALA A C 1
ATOM 1669 O O . ALA A 1 221 ? 4.692 -19.106 -3.316 1.00 85.25 221 ALA A O 1
ATOM 1670 N N . PRO A 1 222 ? 6.339 -20.564 -2.837 1.00 82.12 222 PRO A N 1
ATOM 1671 C CA . PRO A 1 222 ? 7.387 -19.552 -2.842 1.00 82.12 222 PRO A CA 1
ATOM 1672 C C . PRO A 1 222 ? 7.435 -18.807 -4.181 1.00 82.12 222 PRO A C 1
ATOM 1674 O O . PRO A 1 222 ? 7.707 -19.400 -5.225 1.00 82.12 222 PRO A O 1
ATOM 1677 N N . GLU A 1 223 ? 7.173 -17.505 -4.136 1.00 81.56 223 GLU A N 1
ATOM 1678 C CA . GLU A 1 223 ? 7.196 -16.637 -5.311 1.00 81.56 223 GLU A CA 1
ATOM 1679 C C . GLU A 1 223 ? 8.625 -16.155 -5.600 1.00 81.56 223 GLU A C 1
ATOM 1681 O O . GLU A 1 223 ? 9.381 -15.848 -4.668 1.00 81.56 223 GLU A O 1
ATOM 1686 N N . PRO A 1 224 ? 9.028 -16.056 -6.879 1.00 83.75 224 PRO A N 1
ATOM 1687 C CA . PRO A 1 224 ? 10.332 -15.526 -7.230 1.00 83.75 224 PRO A CA 1
ATOM 1688 C C . PRO A 1 224 ? 10.426 -14.034 -6.896 1.00 83.75 224 PRO A C 1
ATOM 1690 O O . PRO A 1 224 ? 9.444 -13.290 -6.931 1.00 83.75 224 PRO A O 1
ATOM 1693 N N . THR A 1 225 ? 11.650 -13.571 -6.652 1.00 85.19 225 THR A N 1
ATOM 1694 C CA . THR A 1 225 ? 11.953 -12.140 -6.599 1.00 85.19 225 THR A CA 1
ATOM 1695 C C . THR A 1 225 ? 11.508 -11.445 -7.888 1.00 85.19 225 THR A C 1
ATOM 1697 O O . THR A 1 225 ? 11.876 -11.855 -8.992 1.00 85.19 225 THR A O 1
ATOM 1700 N N . ILE A 1 226 ? 10.796 -10.329 -7.740 1.00 88.69 226 ILE A N 1
ATOM 1701 C CA . ILE A 1 226 ? 10.338 -9.484 -8.841 1.00 88.69 226 ILE A CA 1
ATOM 1702 C C . ILE A 1 226 ? 11.229 -8.244 -8.913 1.00 88.69 226 ILE A C 1
ATOM 1704 O O . ILE A 1 226 ? 11.389 -7.514 -7.936 1.00 88.69 226 ILE A O 1
ATOM 1708 N N . TRP A 1 227 ? 11.793 -7.964 -10.086 1.00 91.50 227 TRP A N 1
ATOM 1709 C CA . TRP A 1 227 ? 12.512 -6.715 -10.321 1.00 91.50 227 TRP A CA 1
ATOM 1710 C C . TRP A 1 227 ? 11.592 -5.681 -10.951 1.00 91.50 227 TRP A C 1
ATOM 1712 O O . TRP A 1 227 ? 10.882 -5.949 -11.920 1.00 91.50 227 TRP A O 1
ATOM 1722 N N . LEU A 1 228 ? 11.633 -4.475 -10.397 1.00 93.00 228 LEU A N 1
ATOM 1723 C CA . LEU A 1 228 ? 10.880 -3.326 -10.860 1.00 93.00 228 LEU A CA 1
ATOM 1724 C C . LEU A 1 228 ? 11.832 -2.240 -11.355 1.00 93.00 228 LEU A C 1
ATOM 1726 O O . LEU A 1 228 ? 12.869 -1.974 -10.744 1.00 93.00 228 LEU A O 1
ATOM 1730 N N . LYS A 1 229 ? 11.456 -1.564 -12.436 1.00 94.44 229 LYS A N 1
ATOM 1731 C CA . LYS A 1 229 ? 12.107 -0.350 -12.931 1.00 94.44 229 LYS A CA 1
ATOM 1732 C C . LYS A 1 229 ? 11.191 0.849 -12.709 1.00 94.44 229 LYS A C 1
ATOM 1734 O O . LYS A 1 229 ? 10.030 0.822 -13.116 1.00 94.44 229 LYS A O 1
ATOM 1739 N N . ARG A 1 230 ? 11.729 1.897 -12.090 1.00 94.44 230 ARG A N 1
ATOM 1740 C CA . ARG A 1 230 ? 11.124 3.226 -11.970 1.00 94.44 230 ARG A CA 1
ATOM 1741 C C . ARG A 1 230 ? 11.283 3.958 -13.302 1.00 94.44 230 ARG A C 1
ATOM 1743 O O . ARG A 1 230 ? 12.405 4.148 -13.772 1.00 94.44 230 ARG A O 1
ATOM 1750 N N . ASN A 1 231 ? 10.168 4.357 -13.893 1.00 93.06 231 ASN A N 1
ATOM 1751 C CA . ASN A 1 231 ? 10.108 5.166 -15.105 1.00 93.06 231 ASN A CA 1
ATOM 1752 C C . ASN A 1 231 ? 9.746 6.620 -14.764 1.00 93.06 231 ASN A C 1
ATOM 1754 O O . ASN A 1 231 ? 9.761 7.030 -13.600 1.00 93.06 231 ASN A O 1
ATOM 1758 N N . GLU A 1 232 ? 9.434 7.403 -15.796 1.00 91.50 232 GLU A N 1
ATOM 1759 C CA . GLU A 1 232 ? 8.952 8.777 -15.669 1.00 91.50 232 GLU A CA 1
ATOM 1760 C C . GLU A 1 232 ? 7.790 8.883 -14.666 1.00 91.50 232 GLU A C 1
ATOM 1762 O O . GLU A 1 232 ? 6.952 7.985 -14.546 1.00 91.50 232 GLU A O 1
ATOM 1767 N N . GLY A 1 233 ? 7.784 9.959 -13.878 1.00 92.19 233 GLY A N 1
ATOM 1768 C CA . GLY A 1 233 ? 6.800 10.170 -12.814 1.00 92.19 233 GLY A CA 1
ATOM 1769 C C . GLY A 1 233 ? 6.900 9.185 -11.643 1.00 92.19 233 GLY A C 1
ATOM 1770 O O . GLY A 1 233 ? 6.132 9.309 -10.699 1.00 92.19 233 GLY A O 1
ATOM 1771 N N . GLY A 1 234 ? 7.845 8.235 -11.670 1.00 93.50 234 GLY A N 1
ATOM 1772 C CA . GLY A 1 234 ? 8.077 7.226 -10.634 1.00 93.50 234 GLY A CA 1
ATOM 1773 C C . GLY A 1 234 ? 7.339 5.902 -10.850 1.00 93.50 234 GLY A C 1
ATOM 1774 O O . GLY A 1 234 ? 7.515 4.995 -10.034 1.00 93.50 234 GLY A O 1
ATOM 1775 N N . VAL A 1 235 ? 6.549 5.774 -11.923 1.00 95.12 235 VAL A N 1
ATOM 1776 C CA . VAL A 1 235 ? 5.762 4.572 -12.257 1.00 95.12 235 VAL A CA 1
ATOM 1777 C C . VAL A 1 235 ? 6.657 3.336 -12.287 1.00 95.12 235 VAL A C 1
ATOM 1779 O O . VAL A 1 235 ? 7.751 3.372 -12.852 1.00 95.12 235 VAL A O 1
ATOM 1782 N N . MET A 1 236 ? 6.212 2.246 -11.665 1.00 93.62 236 MET A N 1
ATOM 1783 C CA . MET A 1 236 ? 6.997 1.019 -11.566 1.00 93.62 236 MET A CA 1
ATOM 1784 C C . MET A 1 236 ? 6.552 0.012 -12.623 1.00 93.62 236 MET A C 1
ATOM 1786 O O . MET A 1 236 ? 5.373 -0.284 -12.750 1.00 93.62 236 MET A O 1
ATOM 1790 N N . THR A 1 237 ? 7.500 -0.548 -13.362 1.00 92.81 237 THR A N 1
ATOM 1791 C CA . THR A 1 237 ? 7.249 -1.598 -14.368 1.00 92.81 237 THR A CA 1
ATOM 1792 C C . THR A 1 237 ? 8.028 -2.842 -14.020 1.00 92.81 237 THR A C 1
ATOM 1794 O O . THR A 1 237 ? 9.107 -2.732 -13.436 1.00 92.81 237 THR A O 1
ATOM 1797 N N . HIS A 1 238 ? 7.496 -4.008 -14.363 1.00 91.56 238 HIS A N 1
ATOM 1798 C CA . HIS A 1 238 ? 8.234 -5.246 -14.220 1.00 91.56 238 HIS A CA 1
ATOM 1799 C C . HIS A 1 238 ? 9.410 -5.245 -15.201 1.00 91.56 238 HIS A C 1
ATOM 1801 O O . HIS A 1 238 ? 9.320 -4.755 -16.323 1.00 91.56 238 HIS A O 1
ATOM 1807 N N . THR A 1 239 ? 10.551 -5.774 -14.777 1.00 90.19 239 THR A N 1
ATOM 1808 C CA . THR A 1 239 ? 11.714 -5.907 -15.647 1.00 90.19 239 THR A CA 1
ATOM 1809 C C . THR A 1 239 ? 12.435 -7.209 -15.372 1.00 90.19 239 THR A C 1
ATOM 1811 O O . THR A 1 239 ? 12.579 -7.634 -14.229 1.00 90.19 239 THR A O 1
ATOM 1814 N N . ILE A 1 240 ? 12.925 -7.836 -16.435 1.00 88.44 240 ILE A N 1
ATOM 1815 C CA . ILE A 1 240 ? 13.785 -9.007 -16.331 1.00 88.44 240 ILE A CA 1
ATOM 1816 C C . ILE A 1 240 ? 15.223 -8.511 -16.413 1.00 88.44 240 ILE A C 1
ATOM 1818 O O . ILE A 1 240 ? 15.648 -7.947 -17.426 1.00 88.44 240 ILE A O 1
ATOM 1822 N N . LEU A 1 241 ? 15.994 -8.733 -15.350 1.00 87.56 241 LEU A N 1
ATOM 1823 C CA . LEU A 1 241 ? 17.422 -8.450 -15.386 1.00 87.56 241 LEU A CA 1
ATOM 1824 C C . LEU A 1 241 ? 18.099 -9.461 -16.310 1.00 87.56 241 LEU A C 1
ATOM 1826 O O . LEU A 1 241 ? 18.147 -10.655 -16.016 1.00 87.56 241 LEU A O 1
ATOM 1830 N N . LYS A 1 242 ? 18.649 -8.992 -17.433 1.00 78.19 242 LYS A N 1
ATOM 1831 C CA . LYS A 1 242 ? 19.454 -9.850 -18.307 1.00 78.19 242 LYS A CA 1
ATOM 1832 C C . LYS A 1 242 ? 20.678 -10.325 -17.525 1.00 78.19 242 LYS A C 1
ATOM 1834 O O . LYS A 1 242 ? 21.434 -9.508 -16.994 1.00 78.19 242 LYS A O 1
ATOM 1839 N N . GLY A 1 243 ? 20.863 -11.637 -17.422 1.00 63.75 243 GLY A N 1
ATOM 1840 C CA . GLY A 1 243 ? 22.092 -12.202 -16.880 1.00 63.75 243 GLY A CA 1
ATOM 1841 C C . GLY A 1 243 ? 23.274 -11.834 -17.775 1.00 63.75 243 GLY A C 1
ATOM 1842 O O . GLY A 1 243 ? 23.159 -11.843 -19.001 1.00 63.75 243 GLY A O 1
ATOM 1843 N N . VAL A 1 244 ? 24.421 -11.525 -17.177 1.00 49.16 244 VAL A N 1
ATOM 1844 C CA . VAL A 1 244 ? 25.683 -11.609 -17.910 1.00 49.16 244 VAL A CA 1
ATOM 1845 C C . VAL A 1 244 ? 26.014 -13.096 -17.998 1.00 49.16 244 VAL A C 1
ATOM 1847 O O . VAL A 1 244 ? 26.329 -13.712 -16.983 1.00 49.16 244 VAL A O 1
ATOM 1850 N N . LEU A 1 245 ? 25.904 -13.682 -19.193 1.00 42.03 245 LEU A N 1
ATOM 1851 C CA . LEU A 1 245 ? 26.560 -14.953 -19.504 1.00 42.03 245 LEU A CA 1
ATOM 1852 C C . LEU A 1 245 ? 28.064 -14.718 -19.328 1.00 42.03 245 LEU A C 1
ATOM 1854 O O . LEU A 1 245 ? 28.710 -14.100 -20.171 1.00 42.03 245 LEU A O 1
ATOM 1858 N N . GLY A 1 246 ? 28.592 -15.109 -18.175 1.00 37.47 246 GLY A N 1
ATOM 1859 C CA . GLY A 1 246 ? 29.999 -14.995 -17.840 1.00 37.47 246 GLY A CA 1
ATOM 1860 C C . GLY A 1 246 ? 30.575 -16.382 -17.636 1.00 37.47 246 GLY A C 1
ATOM 1861 O O . GLY A 1 246 ? 30.232 -17.019 -16.651 1.00 37.47 246 GLY A O 1
ATOM 1862 N N . ALA A 1 247 ? 31.436 -16.781 -18.573 1.00 31.97 247 ALA A N 1
ATOM 1863 C CA . ALA A 1 247 ? 32.470 -17.807 -18.463 1.00 31.97 247 ALA A CA 1
ATOM 1864 C C . ALA A 1 247 ? 32.040 -19.178 -17.911 1.00 31.97 247 ALA A C 1
ATOM 1866 O O . ALA A 1 247 ? 31.795 -19.367 -16.724 1.00 31.97 247 ALA A O 1
ATOM 1867 N N . THR A 1 248 ? 32.073 -20.166 -18.804 1.00 32.09 248 THR A N 1
ATOM 1868 C CA . THR A 1 248 ? 32.264 -21.586 -18.495 1.00 32.09 248 THR A CA 1
ATOM 1869 C C . THR A 1 248 ? 33.156 -21.783 -17.267 1.00 32.09 248 THR A C 1
ATOM 1871 O O . THR A 1 248 ? 34.375 -21.627 -17.351 1.00 32.09 248 THR A O 1
ATOM 1874 N N . GLN A 1 249 ? 32.564 -22.171 -16.138 1.00 32.03 249 GLN A N 1
ATOM 1875 C CA . GLN A 1 249 ? 33.306 -22.892 -15.116 1.00 32.03 249 GLN A CA 1
ATOM 1876 C C . GLN A 1 249 ? 33.521 -24.310 -15.647 1.00 32.03 249 GLN A C 1
ATOM 1878 O O . GLN A 1 249 ? 32.629 -25.155 -15.620 1.00 32.03 249 GLN A O 1
ATOM 1883 N N . HIS A 1 250 ? 34.702 -24.544 -16.215 1.00 32.28 250 HIS A N 1
ATOM 1884 C CA . HIS A 1 250 ? 35.248 -25.886 -16.342 1.00 32.28 250 HIS A CA 1
ATOM 1885 C C . HIS A 1 250 ? 35.488 -26.456 -14.941 1.00 32.28 250 HIS A C 1
ATOM 1887 O O . HIS A 1 250 ? 36.167 -25.829 -14.131 1.00 32.28 250 HIS A O 1
ATOM 1893 N N . GLY A 1 251 ? 34.986 -27.668 -14.703 1.00 31.17 251 GLY A N 1
ATOM 1894 C CA . GLY A 1 251 ? 35.434 -28.526 -13.608 1.00 31.17 251 GLY A CA 1
ATOM 1895 C C . GLY A 1 251 ? 34.354 -28.856 -12.584 1.00 31.17 251 GLY A C 1
ATOM 1896 O O . GLY A 1 251 ? 34.291 -28.246 -11.525 1.00 31.17 251 GLY A O 1
ATOM 1897 N N . GLY A 1 252 ? 33.553 -29.883 -12.863 1.00 27.50 252 GLY A N 1
ATOM 1898 C CA . GLY A 1 252 ? 32.646 -30.469 -11.879 1.00 27.50 252 GLY A CA 1
ATOM 1899 C C . GLY A 1 252 ? 31.917 -31.672 -12.455 1.00 27.50 252 GLY A C 1
ATOM 1900 O O . GLY A 1 252 ? 30.923 -31.505 -13.145 1.00 27.50 252 GLY A O 1
ATOM 1901 N N . LYS A 1 253 ? 32.480 -32.860 -12.216 1.00 29.03 253 LYS A N 1
ATOM 1902 C CA . LYS A 1 253 ? 32.055 -34.180 -12.703 1.00 29.03 253 LYS A CA 1
ATOM 1903 C C . LYS A 1 253 ? 30.536 -34.382 -12.753 1.00 29.03 253 LYS A C 1
ATOM 1905 O O . LYS A 1 253 ? 29.840 -34.205 -11.757 1.00 29.03 253 LYS A O 1
ATOM 1910 N N . GLU A 1 254 ? 30.092 -34.871 -13.907 1.00 28.50 254 GLU A N 1
ATOM 1911 C CA . GLU A 1 254 ? 28.801 -35.512 -14.121 1.00 28.50 254 GLU A CA 1
ATOM 1912 C C . GLU A 1 254 ? 28.557 -36.602 -13.067 1.00 28.50 254 GLU A C 1
ATOM 1914 O O . GLU A 1 254 ? 29.375 -37.506 -12.878 1.00 28.50 254 GLU A O 1
ATOM 1919 N N . SER A 1 255 ? 27.404 -36.536 -1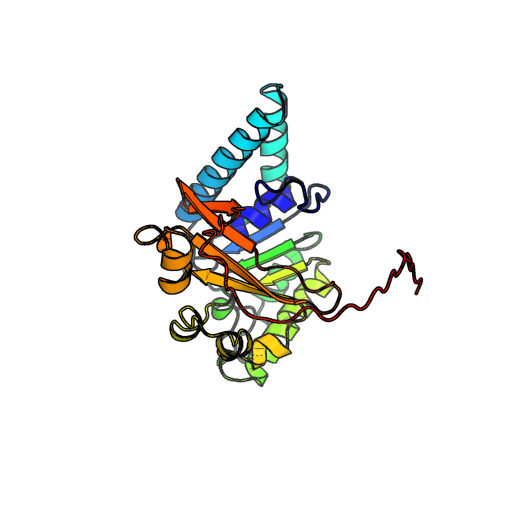2.404 1.00 32.03 255 SER A N 1
ATOM 1920 C CA . SER A 1 255 ? 26.780 -37.713 -11.808 1.00 32.03 255 SER A CA 1
ATOM 1921 C C . SER A 1 255 ? 25.362 -37.815 -12.354 1.00 32.03 255 SER A C 1
ATOM 1923 O O . SER A 1 255 ? 24.528 -36.930 -12.183 1.00 32.03 255 SER A O 1
ATOM 1925 N N . ASN A 1 256 ? 25.154 -38.887 -13.110 1.00 29.11 256 ASN A N 1
ATOM 1926 C CA . ASN A 1 256 ? 23.891 -39.300 -13.696 1.00 29.11 256 ASN A CA 1
ATOM 1927 C C . ASN A 1 256 ? 22.921 -39.715 -12.581 1.00 29.11 256 ASN A C 1
ATOM 1929 O O . ASN A 1 256 ? 23.198 -40.674 -11.861 1.00 29.11 256 ASN A O 1
ATOM 1933 N N . SER A 1 257 ? 21.750 -39.087 -12.496 1.00 32.34 257 SER A N 1
ATOM 1934 C CA . SER A 1 257 ? 20.555 -39.773 -11.999 1.00 32.34 257 SER A CA 1
ATOM 1935 C C . SER A 1 257 ? 19.309 -39.254 -12.715 1.00 32.34 257 SER A C 1
ATOM 1937 O O . SER A 1 257 ? 18.873 -38.114 -12.577 1.00 32.34 257 SER A O 1
ATOM 1939 N N . ALA A 1 258 ? 18.759 -40.129 -13.551 1.00 30.92 258 ALA A N 1
ATOM 1940 C CA . ALA A 1 258 ? 17.457 -39.965 -14.161 1.00 30.92 258 ALA A CA 1
ATOM 1941 C C . ALA A 1 258 ? 16.373 -40.138 -13.089 1.00 30.92 258 ALA A C 1
ATOM 1943 O O . ALA A 1 258 ? 16.337 -41.160 -12.406 1.00 30.92 258 ALA A O 1
ATOM 1944 N N . ALA A 1 259 ? 15.464 -39.171 -12.980 1.00 31.30 259 ALA A N 1
ATOM 1945 C CA . ALA A 1 259 ? 14.179 -39.367 -12.322 1.00 31.30 259 ALA A CA 1
ATOM 1946 C C . ALA A 1 259 ? 13.124 -38.459 -12.966 1.00 31.30 259 ALA A C 1
ATOM 1948 O O . ALA A 1 259 ? 12.960 -37.290 -12.630 1.00 31.30 259 ALA A O 1
ATOM 1949 N N . THR A 1 260 ? 12.401 -39.035 -13.919 1.00 32.53 260 THR A N 1
ATOM 1950 C CA . THR A 1 260 ? 11.046 -38.638 -14.306 1.00 32.53 260 THR A CA 1
ATOM 1951 C C . THR A 1 260 ? 10.138 -38.575 -13.078 1.00 32.53 260 THR A C 1
ATOM 1953 O O . THR A 1 260 ? 9.977 -39.585 -12.393 1.00 32.53 260 THR A O 1
ATOM 1956 N N . SER A 1 261 ? 9.450 -37.454 -12.848 1.00 33.16 261 SER A N 1
ATOM 1957 C CA . SER A 1 261 ? 8.211 -37.477 -12.066 1.00 33.16 261 SER A CA 1
ATOM 1958 C C . SER A 1 261 ? 7.156 -36.581 -12.696 1.00 33.16 261 SER A C 1
ATOM 1960 O O . SER A 1 261 ? 7.337 -35.373 -12.837 1.00 33.16 261 SER A O 1
ATOM 1962 N N . ALA A 1 262 ? 6.071 -37.239 -13.082 1.00 31.89 262 ALA A N 1
ATOM 1963 C CA . ALA A 1 262 ? 4.885 -36.700 -13.706 1.00 31.89 262 ALA A CA 1
ATOM 1964 C C . ALA A 1 262 ? 4.162 -35.658 -12.842 1.00 31.89 262 ALA A C 1
ATOM 1966 O O . ALA A 1 262 ? 4.159 -35.720 -11.610 1.00 31.89 262 ALA A O 1
ATOM 1967 N N . SER A 1 263 ? 3.481 -34.755 -13.542 1.00 35.16 263 SER A N 1
ATOM 1968 C CA . SER A 1 263 ? 2.425 -33.892 -13.035 1.00 35.16 263 SER A CA 1
ATOM 1969 C C . SER A 1 263 ? 1.369 -34.698 -12.274 1.00 35.16 263 SER A C 1
ATOM 1971 O O . SER A 1 263 ? 0.802 -35.665 -12.783 1.00 35.16 263 SER A O 1
ATOM 1973 N N . LYS A 1 264 ? 1.066 -34.272 -11.048 1.00 32.97 264 LYS A N 1
ATOM 1974 C CA . LYS A 1 264 ? -0.186 -34.617 -10.375 1.00 32.97 264 LYS A CA 1
ATOM 1975 C C . LYS A 1 264 ? -0.821 -33.336 -9.868 1.00 32.97 264 LYS A C 1
ATOM 1977 O O . LYS A 1 264 ? -0.348 -32.751 -8.897 1.00 32.97 264 LYS A O 1
ATOM 1982 N N . GLU A 1 265 ? -1.892 -32.935 -10.545 1.00 35.00 265 GLU A N 1
ATOM 1983 C CA . GLU A 1 265 ? -2.938 -32.099 -9.968 1.00 35.00 265 GLU A CA 1
ATOM 1984 C C . GLU A 1 265 ? -3.357 -32.686 -8.619 1.00 35.00 265 GLU A C 1
ATOM 1986 O O . GLU A 1 265 ? -3.557 -33.899 -8.491 1.00 35.00 265 GLU A O 1
ATOM 1991 N N . ARG A 1 266 ? -3.494 -31.829 -7.609 1.00 32.56 266 ARG A N 1
ATOM 1992 C CA . ARG A 1 266 ? -4.241 -32.161 -6.399 1.00 32.56 266 ARG A CA 1
ATOM 1993 C C . ARG A 1 266 ? -5.109 -30.982 -6.008 1.00 32.56 266 ARG A C 1
ATOM 1995 O O . ARG A 1 266 ? -4.641 -30.010 -5.426 1.00 32.56 266 ARG A O 1
ATOM 2002 N N . ILE A 1 267 ? -6.376 -31.125 -6.366 1.00 29.36 267 ILE A N 1
ATOM 2003 C CA . ILE A 1 267 ? -7.512 -30.472 -5.730 1.00 29.36 267 ILE A CA 1
ATOM 2004 C C . ILE A 1 267 ? -7.637 -31.071 -4.323 1.00 29.36 267 ILE A C 1
ATOM 2006 O O . ILE A 1 267 ? -7.547 -32.292 -4.173 1.00 29.36 267 ILE A O 1
ATOM 2010 N N . TYR A 1 268 ? -7.853 -30.233 -3.314 1.00 30.48 268 TYR A N 1
ATOM 2011 C CA . TYR A 1 268 ? -8.377 -30.669 -2.023 1.00 30.48 268 TYR A CA 1
ATOM 2012 C C . TYR A 1 268 ? -9.491 -29.716 -1.592 1.00 30.48 268 TYR A C 1
ATOM 2014 O O . TYR A 1 268 ? -9.252 -28.520 -1.431 1.00 30.48 268 TYR A O 1
ATOM 2022 N N . ASP A 1 269 ? -10.684 -30.286 -1.433 1.00 28.47 269 ASP A N 1
ATOM 2023 C CA . ASP A 1 269 ? -11.834 -29.705 -0.744 1.00 28.47 269 ASP A CA 1
ATOM 2024 C C . ASP A 1 269 ? -11.609 -29.765 0.768 1.00 28.47 269 ASP A C 1
ATOM 2026 O O . ASP A 1 269 ? -11.335 -30.856 1.269 1.00 28.47 269 ASP A O 1
ATOM 2030 N N . TRP A 1 270 ? -11.763 -28.623 1.452 1.00 39.62 270 TRP A N 1
ATOM 2031 C CA . TRP A 1 270 ? -12.422 -28.451 2.759 1.00 39.62 270 TRP A CA 1
ATOM 2032 C C . TRP A 1 270 ? -12.892 -26.999 2.886 1.00 39.62 270 TRP A C 1
ATOM 2034 O O . TRP A 1 270 ? -12.038 -26.092 2.743 1.00 39.62 270 TRP A O 1
#

Sequence (270 aa):
MLLTQLGMAVATGSPAFDNPLTPRSAPARVVLIAAEESSDILRIRLHAIKKWMDLQREKCSASTVAAESEFTTLLEKNLLLVPAAGQSVALIDNGATTEFFETLCKFCAGARLVIIDPLRRLHDGDENSSSSMTYIVQVLEALAKRTGAAVIAAHHIGKGAIYNDATDLAAASRGSSALTDAVRWQVNLSAMSETVARKHRLLGHHKSYARLDFAKANYIAPEPTIWLKRNEGGVMTHTILKGVLGATQHGGKESNSAATSASKERIYDW

pLDDT: mean 81.05, std 21.84, range [27.5, 98.69]

Secondary structure (DSSP, 8-state):
-HHHHHHHHHHHT--SSS-TTSPPPPP--EEEEETT--HHHHHHHHHHHHHHHHHHHHHH----THHHHHHHHHHHHHEEEEE-TTS---SEETTEE-HHHHHHHHHTTT-SEEEEE-GGGG-SS-TT-HHHHHHHHHHHHHHHHHH--EEEE--PPPHHHHS--SS-HHHHGGGGHHHHHH-SEEEEEEEPPHHHHHHTT-TTTGGGEEEEEEEEETTSPPPPPEEEEE-GGG-EEE--------------------------------

Radius of gyration: 21.31 Å; Cα contacts (8 Å, |Δi|>4): 405; chains: 1; bounding box: 53×58×56 Å

InterPro domains:
  IPR027417 P-loop containing nucleoside triphosphate hydrolase [G3DSA:3.40.50.300] (1-244)
  IPR027417 P-loop containing nucleoside triphosphate hydrolase [SSF52540] (26-167)

Nearest PDB structures (foldseek):
  1nlf-assembly1_A  TM=9.132E-01  e=3.565E-16  Escherichia coli
  4nmn-assembly1_B  TM=6.390E-01  e=2.207E-06  Aquifex aeolicus VF5
  8gbj-assembly1_C  TM=5.773E-01  e=3.538E-04  Homo sapiens
  8gj8-assembly1_A  TM=5.627E-01  e=4.760E-03  Alvinella pompejana
  3bww-assembly1_A  TM=5.078E-01  e=1.405E-01  Histophilus somni 129PT

Organism: NCBI:txid368607